Protein AF-A0A9D2EIF0-F1 (afdb_monomer_lite)

Foldseek 3Di:
DCQVPNLVPDFLVVVCVVVVHDSVVSCVVQVGSLSVVLVVLVVLLVVDAQDAADLVCLLVSLVSLLVVLLVSCVRRLNVLVQVVDPDHRPDPSVCRSLVSQLVSVVSLVDDSVLSSVLSCLSVVLSSVLSVVVVVQVVVCPDPDDDQLRVQLVVLVVCVVVVVCVVVVVSVVCNVPSVNRDDDSVVVSVVVSNVSSVPSSDDDDD

pLDDT: mean 87.93, std 11.65, range [42.28, 98.0]

Radius of gyration: 20.84 Å; chains: 1; bounding box: 61×36×49 Å

Organism: NCBI:txid2838746

InterPro domains:
  IPR004111 Tetracycline repressor TetR, C-terminal [PF02909] (61-199)
  IPR009057 Homedomain-like superfamily [SSF46689] (3-46)
  IPR036271 Tetracyclin repressor-like, C-terminal domain superfamily [SSF48498] (61-200)

Secondary structure (DSSP, 8-state):
-HHHH-GGG--HHHHHHHHT--HHHHHHHH-SHHHHHHHHHHHHHHHSPPPPP-TT-HHHHHHHHHHHHHHHHHH-GGGHHHHSSSS----HHHHHHHHHHHHHHHHTT--HHHHHHHHHHHHHHHHHHHHHHHHHHHHHTSTT--HHHHHHHHHHHHHHTTHHHH-HHHHHHHT-GGG-S--HHHHHHHHHHHHHHHHHSPPP-

Structure (mmCIF, N/CA/C/O backbone):
data_AF-A0A9D2EIF0-F1
#
_entry.id   AF-A0A9D2EIF0-F1
#
loop_
_atom_site.group_PDB
_atom_site.id
_atom_site.type_symbol
_atom_site.label_atom_id
_atom_site.label_alt_id
_atom_site.label_comp_id
_atom_site.label_asym_id
_atom_site.label_entity_id
_atom_site.label_seq_id
_atom_site.pdbx_PDB_ins_code
_atom_site.Cartn_x
_atom_site.Cartn_y
_atom_site.Cartn_z
_atom_site.occupancy
_atom_site.B_iso_or_equiv
_atom_site.auth_seq_id
_atom_site.auth_comp_id
_atom_site.auth_asym_id
_atom_site.auth_atom_id
_atom_site.pdbx_PDB_model_num
ATOM 1 N N . MET A 1 1 ? -15.046 4.802 10.029 1.00 90.50 1 MET A N 1
ATOM 2 C CA . MET A 1 1 ? -14.588 3.907 11.116 1.00 90.50 1 MET A CA 1
ATOM 3 C C . MET A 1 1 ? -13.157 3.498 10.854 1.00 90.50 1 MET A C 1
ATOM 5 O O . MET A 1 1 ? -12.301 4.025 11.531 1.00 90.50 1 MET A O 1
ATOM 9 N N . ALA A 1 2 ? -12.869 2.664 9.846 1.00 92.81 2 ALA A N 1
ATOM 10 C CA . ALA A 1 2 ? -11.504 2.181 9.604 1.00 92.81 2 ALA A CA 1
ATOM 11 C C . ALA A 1 2 ? -10.490 3.309 9.334 1.00 92.81 2 ALA A C 1
ATOM 13 O O . ALA A 1 2 ? -9.387 3.254 9.859 1.00 92.81 2 ALA A O 1
ATOM 14 N N . ASP A 1 3 ? -10.887 4.358 8.607 1.00 92.56 3 ASP A N 1
ATOM 15 C CA . ASP A 1 3 ? -10.027 5.530 8.360 1.00 92.56 3 ASP A CA 1
ATOM 16 C C . ASP A 1 3 ? -9.687 6.319 9.635 1.00 92.56 3 ASP A C 1
ATOM 18 O O . ASP A 1 3 ? -8.618 6.903 9.721 1.00 92.56 3 ASP A O 1
ATOM 22 N N . ALA A 1 4 ? -10.581 6.327 10.630 1.00 88.62 4 ALA A N 1
ATOM 23 C CA . ALA A 1 4 ? -10.431 7.128 11.850 1.00 88.62 4 ALA A CA 1
ATOM 24 C C . ALA A 1 4 ? -9.907 6.321 13.050 1.00 88.62 4 ALA A C 1
ATOM 26 O O . ALA A 1 4 ? -9.240 6.855 13.925 1.00 88.62 4 ALA A O 1
ATOM 27 N N . GLU A 1 5 ? -10.245 5.035 13.112 1.00 88.38 5 GLU A N 1
ATOM 28 C CA . GLU A 1 5 ? -10.014 4.154 14.263 1.00 88.38 5 GLU A CA 1
ATOM 29 C C . GLU A 1 5 ? -9.093 2.971 13.908 1.00 88.38 5 GLU A C 1
ATOM 31 O O . GLU A 1 5 ? -8.822 2.117 14.750 1.00 88.38 5 GLU A O 1
ATOM 36 N N . GLY A 1 6 ? -8.636 2.874 12.655 1.00 90.38 6 GLY A N 1
ATOM 37 C CA . GLY A 1 6 ? -7.805 1.781 12.150 1.00 90.38 6 GLY A CA 1
ATOM 38 C C . GLY A 1 6 ? -8.563 0.473 11.888 1.00 90.38 6 GLY A C 1
ATOM 39 O O . GLY A 1 6 ? -9.691 0.258 12.330 1.00 90.38 6 GLY A O 1
ATOM 40 N N . ILE A 1 7 ? -7.934 -0.463 11.168 1.00 93.75 7 ILE A N 1
ATOM 41 C CA . ILE A 1 7 ? -8.572 -1.745 10.803 1.00 93.75 7 ILE A CA 1
ATOM 42 C C . ILE A 1 7 ? -8.764 -2.698 11.993 1.00 93.75 7 ILE A C 1
ATOM 44 O O . ILE A 1 7 ? -9.618 -3.589 11.956 1.00 93.75 7 ILE A O 1
ATOM 48 N N . ALA A 1 8 ? -7.970 -2.539 13.055 1.00 91.12 8 ALA A N 1
ATOM 49 C CA . ALA A 1 8 ? -8.002 -3.411 14.229 1.00 91.12 8 ALA A CA 1
ATOM 50 C C . ALA A 1 8 ? -9.317 -3.289 15.020 1.00 91.12 8 ALA A C 1
ATOM 52 O O . ALA A 1 8 ? -9.779 -4.267 15.605 1.00 91.12 8 ALA A O 1
ATOM 53 N N . THR A 1 9 ? -9.959 -2.119 14.985 1.00 92.19 9 THR A N 1
ATOM 54 C CA . THR A 1 9 ? -11.236 -1.846 15.672 1.00 92.19 9 THR A CA 1
ATOM 55 C C . THR A 1 9 ? -12.452 -2.373 14.901 1.00 92.19 9 THR A C 1
ATOM 57 O O . THR A 1 9 ? -13.567 -2.466 15.432 1.00 92.19 9 THR A O 1
ATOM 60 N N . ILE A 1 10 ? -12.253 -2.781 13.645 1.00 95.06 10 ILE A N 1
ATOM 61 C CA . ILE A 1 10 ? -13.316 -3.281 12.780 1.00 95.06 10 ILE A CA 1
ATOM 62 C C . ILE A 1 10 ? -13.629 -4.734 13.118 1.00 95.06 10 ILE A C 1
ATOM 64 O O . ILE A 1 10 ? -12.848 -5.656 12.875 1.00 95.06 10 ILE A O 1
ATOM 68 N N . THR A 1 11 ? -14.830 -4.937 13.646 1.00 95.31 11 THR A N 1
ATOM 69 C CA . THR A 1 11 ? -15.427 -6.235 13.945 1.00 95.31 11 THR A CA 1
ATOM 70 C C . THR A 1 11 ? -16.868 -6.242 13.446 1.00 95.31 11 THR A C 1
ATOM 72 O O . THR A 1 11 ? -17.480 -5.188 13.273 1.00 95.31 11 THR A O 1
ATOM 75 N N . LEU A 1 12 ? -17.463 -7.427 13.277 1.00 95.50 12 LEU A N 1
ATOM 76 C CA . LEU A 1 12 ? -18.889 -7.519 12.939 1.00 95.50 12 LEU A CA 1
ATOM 77 C C . LEU A 1 12 ? -19.760 -6.797 13.985 1.00 95.50 12 LEU A C 1
ATOM 79 O O . LEU A 1 12 ? -20.744 -6.150 13.647 1.00 95.50 12 LEU A O 1
ATOM 83 N N . ARG A 1 13 ? -19.383 -6.852 15.267 1.00 95.06 13 ARG A N 1
ATOM 84 C CA . ARG A 1 13 ? -20.122 -6.164 16.331 1.00 95.06 13 ARG A CA 1
ATOM 85 C C . ARG A 1 13 ? -20.003 -4.645 16.232 1.00 95.06 13 ARG A C 1
ATOM 87 O O . ARG A 1 13 ? -21.030 -3.979 16.317 1.00 95.06 13 ARG A O 1
ATOM 94 N N . SER A 1 14 ? -18.795 -4.106 16.056 1.00 95.38 14 SER A N 1
ATOM 95 C CA . SER A 1 14 ? -18.596 -2.652 15.973 1.00 95.38 14 SER A CA 1
ATOM 96 C C . SER A 1 14 ? -19.276 -2.062 14.737 1.00 95.38 14 SER A C 1
ATOM 98 O O . SER A 1 14 ? -19.938 -1.032 14.843 1.00 95.38 14 SER A O 1
ATOM 100 N N . VAL A 1 15 ? -19.226 -2.761 13.599 1.00 95.06 15 VAL A N 1
ATOM 101 C CA . VAL A 1 15 ? -19.929 -2.338 12.379 1.00 95.06 15 VAL A CA 1
ATOM 102 C C . VAL A 1 15 ? -21.445 -2.441 12.527 1.00 95.06 15 VAL A C 1
ATOM 104 O O . VAL A 1 15 ? -22.142 -1.496 12.170 1.00 95.06 15 VAL A O 1
ATOM 107 N N . ALA A 1 16 ? -21.972 -3.528 13.101 1.00 95.00 16 ALA A N 1
ATOM 108 C CA . ALA A 1 16 ? -23.412 -3.667 13.329 1.00 95.00 16 ALA A CA 1
ATOM 109 C C . ALA A 1 16 ? -23.951 -2.549 14.233 1.00 95.00 16 ALA A C 1
ATOM 111 O O . ALA A 1 16 ? -24.963 -1.926 13.912 1.00 95.00 16 ALA A O 1
ATOM 112 N N . LEU A 1 17 ? -23.226 -2.246 15.317 1.00 95.56 17 LEU A N 1
ATOM 113 C CA . LEU A 1 17 ? -23.550 -1.149 16.224 1.00 95.56 17 LEU A CA 1
ATOM 114 C C . LEU A 1 17 ? -23.552 0.198 15.492 1.00 95.56 17 LEU A C 1
ATOM 116 O O . LEU A 1 17 ? -24.515 0.951 15.604 1.00 95.56 17 LEU A O 1
ATOM 120 N N . ARG A 1 18 ? -22.503 0.493 14.712 1.00 93.44 18 ARG A N 1
ATOM 121 C CA . ARG A 1 18 ? -22.389 1.771 13.995 1.00 93.44 18 ARG A CA 1
ATOM 122 C C . ARG A 1 18 ? -23.452 1.942 12.911 1.00 93.44 18 ARG A C 1
ATOM 124 O O . ARG A 1 18 ? -23.902 3.066 12.697 1.00 93.44 18 ARG A O 1
ATOM 131 N N . ALA A 1 19 ? -23.821 0.855 12.237 1.00 92.94 19 ALA A N 1
ATOM 132 C CA . ALA A 1 19 ? -24.832 0.837 11.184 1.00 92.94 19 ALA A CA 1
ATOM 133 C C . ALA A 1 19 ? -26.273 0.760 11.722 1.00 92.94 19 ALA A C 1
ATOM 135 O O . ALA A 1 19 ? -27.213 0.853 10.938 1.00 92.94 19 ALA A O 1
ATOM 136 N N . GLY A 1 20 ? -26.469 0.581 13.035 1.00 95.25 20 GLY A N 1
ATOM 137 C CA . GLY A 1 20 ? -27.801 0.460 13.634 1.00 95.25 20 GLY A CA 1
ATOM 138 C C . GLY A 1 20 ? -28.541 -0.824 13.244 1.00 95.25 20 GLY A C 1
ATOM 139 O O . GLY A 1 20 ? -29.769 -0.862 13.285 1.00 95.25 20 GLY A O 1
ATOM 140 N N . VAL A 1 21 ? -27.816 -1.880 12.859 1.00 96.06 21 VAL A N 1
ATOM 141 C CA . VAL A 1 21 ? -28.395 -3.171 12.457 1.00 96.06 21 VAL A CA 1
ATOM 142 C C . VAL A 1 21 ? -28.141 -4.244 13.509 1.00 96.06 21 VAL A C 1
ATOM 144 O O . VAL A 1 21 ? -27.158 -4.215 14.250 1.00 96.06 21 VAL A O 1
ATOM 147 N N . ALA A 1 22 ? -29.011 -5.253 13.561 1.00 96.25 22 ALA A N 1
ATOM 148 C CA . ALA A 1 22 ? -28.787 -6.406 14.424 1.00 96.25 22 ALA A CA 1
ATOM 149 C C . ALA A 1 22 ? -27.502 -7.152 14.017 1.00 96.25 22 ALA A C 1
ATOM 151 O O . ALA A 1 22 ? -27.313 -7.477 12.844 1.00 96.25 22 ALA A O 1
ATOM 152 N N . LEU A 1 23 ? -26.661 -7.530 14.990 1.00 95.50 23 LEU A N 1
ATOM 153 C CA . LEU A 1 23 ? -25.434 -8.305 14.740 1.00 95.50 23 LEU A CA 1
ATOM 154 C C . LEU A 1 23 ? -25.702 -9.580 13.926 1.00 95.50 23 LEU A C 1
ATOM 156 O O . LEU A 1 23 ? -24.926 -9.931 13.043 1.00 95.50 23 LEU A O 1
ATOM 160 N N . ARG A 1 24 ? -26.840 -10.237 14.175 1.00 95.19 24 ARG A N 1
ATOM 161 C CA . ARG A 1 24 ? -27.263 -11.436 13.443 1.00 95.19 24 ARG A CA 1
ATOM 162 C C . ARG A 1 24 ? -27.466 -11.179 11.945 1.00 95.19 24 ARG A C 1
ATOM 164 O O . ARG A 1 24 ? -27.198 -12.065 11.141 1.00 95.19 24 ARG A O 1
ATOM 171 N N . THR A 1 25 ? -27.928 -9.984 11.571 1.00 94.50 25 THR A N 1
ATOM 172 C CA . THR A 1 25 ? -28.063 -9.565 10.167 1.00 94.50 25 THR A CA 1
ATOM 173 C C . THR A 1 25 ? -26.691 -9.432 9.525 1.00 94.50 25 THR A C 1
ATOM 175 O O . THR A 1 25 ? -26.442 -10.072 8.508 1.00 94.50 25 THR A O 1
ATOM 178 N N . LEU A 1 26 ? -25.766 -8.716 10.168 1.00 92.56 26 LEU A N 1
ATOM 179 C CA . LEU A 1 26 ? -24.424 -8.541 9.619 1.00 92.56 26 LEU A CA 1
ATOM 180 C C . LEU A 1 26 ? -23.643 -9.863 9.548 1.00 92.56 26 LEU A C 1
ATOM 182 O O . LEU A 1 26 ? -22.942 -10.116 8.575 1.00 92.56 26 LEU A O 1
ATOM 186 N N . GLN A 1 27 ? -23.790 -10.745 10.541 1.00 93.56 27 GLN A N 1
ATOM 187 C CA . GLN A 1 27 ? -23.215 -12.093 10.500 1.00 93.56 27 GLN A CA 1
ATOM 188 C C . GLN A 1 27 ? -23.758 -12.918 9.329 1.00 93.56 27 GLN A C 1
ATOM 190 O O . GLN A 1 27 ? -22.999 -13.663 8.722 1.00 93.56 27 GLN A O 1
ATOM 195 N N . ARG A 1 28 ? -25.045 -12.784 8.992 1.00 94.50 28 ARG A N 1
ATOM 196 C CA . ARG A 1 28 ? -25.645 -13.473 7.842 1.00 94.50 28 ARG A CA 1
ATOM 197 C C . ARG A 1 28 ? -25.115 -12.935 6.510 1.00 94.50 28 ARG A C 1
ATOM 199 O O . ARG A 1 28 ? -24.874 -13.726 5.608 1.00 94.50 28 ARG A O 1
ATOM 206 N N . GLU A 1 29 ? -24.941 -11.622 6.392 1.00 91.81 29 GLU A N 1
ATOM 207 C CA . GLU A 1 29 ? -24.510 -10.972 5.146 1.00 91.81 29 GLU A CA 1
ATOM 208 C C . GLU A 1 29 ? -23.003 -11.096 4.908 1.00 91.81 29 GLU A C 1
ATOM 210 O O . GLU A 1 29 ? -22.573 -11.546 3.850 1.00 91.81 29 GLU A O 1
ATOM 215 N N . ALA A 1 30 ? -22.186 -10.739 5.900 1.00 90.38 30 ALA A N 1
ATOM 216 C CA . ALA A 1 30 ? -20.734 -10.762 5.769 1.00 90.38 30 ALA A CA 1
ATOM 217 C C . ALA A 1 30 ? -20.133 -12.140 6.087 1.00 90.38 30 ALA A C 1
ATOM 219 O O . ALA A 1 30 ? -19.104 -12.512 5.531 1.00 90.38 30 ALA A O 1
ATOM 220 N N . GLY A 1 31 ? -20.739 -12.925 6.979 1.00 93.31 31 GLY A N 1
ATOM 221 C CA . GLY A 1 31 ? -20.222 -14.228 7.414 1.00 93.31 31 GLY A CA 1
ATOM 222 C C . GLY A 1 31 ? -19.046 -14.135 8.390 1.00 93.31 31 GLY A C 1
ATOM 223 O O . GLY A 1 31 ? -19.114 -14.676 9.490 1.00 93.31 31 GLY A O 1
ATOM 224 N N . SER A 1 32 ? -17.968 -13.443 8.015 1.00 94.12 32 SER A N 1
ATOM 225 C CA . SER A 1 32 ? -16.750 -13.308 8.823 1.00 94.12 32 SER A CA 1
ATOM 226 C C . SER A 1 32 ? -16.170 -11.895 8.766 1.00 94.12 32 SER A C 1
ATOM 228 O O . SER A 1 32 ? -16.524 -11.090 7.902 1.00 94.12 32 SER A O 1
ATOM 230 N N . ARG A 1 33 ? -15.242 -11.593 9.686 1.00 93.50 33 ARG A N 1
ATOM 231 C CA . ARG A 1 33 ? -14.468 -10.345 9.643 1.00 93.50 33 ARG A CA 1
ATOM 232 C C . ARG A 1 33 ? -13.674 -10.234 8.341 1.00 93.50 33 ARG A C 1
ATOM 234 O O . ARG A 1 33 ? -13.683 -9.172 7.739 1.00 93.50 33 ARG A O 1
ATOM 241 N N . ASP A 1 34 ? -13.051 -11.312 7.878 1.00 94.06 34 ASP A N 1
ATOM 242 C CA . ASP A 1 34 ? -12.229 -11.275 6.661 1.00 94.06 34 ASP A CA 1
ATOM 243 C C . ASP A 1 34 ? -13.060 -10.971 5.414 1.00 94.06 34 ASP A C 1
ATOM 245 O O . ASP A 1 34 ? -12.634 -10.201 4.559 1.00 94.06 34 ASP A O 1
ATOM 249 N N . ARG A 1 35 ? -14.285 -11.506 5.329 1.00 95.06 35 ARG A N 1
ATOM 250 C CA . ARG A 1 35 ? -15.224 -11.175 4.248 1.00 95.06 35 ARG A CA 1
ATOM 251 C C . ARG A 1 35 ? -15.726 -9.737 4.328 1.00 95.06 35 ARG A C 1
ATOM 253 O O . ARG A 1 35 ? -15.845 -9.086 3.295 1.00 95.06 35 ARG A O 1
ATOM 260 N N . LEU A 1 36 ? -15.978 -9.229 5.535 1.00 95.69 36 LEU A N 1
ATOM 261 C CA . LEU A 1 36 ? -16.285 -7.814 5.743 1.00 95.69 36 LEU A CA 1
ATOM 262 C C . LEU A 1 36 ? -15.121 -6.927 5.273 1.00 95.69 36 LEU A C 1
ATOM 264 O O . LEU A 1 36 ? -15.343 -5.984 4.521 1.00 95.69 36 LEU A O 1
ATOM 268 N N . VAL A 1 37 ? -13.884 -7.256 5.657 1.00 96.25 37 VAL A N 1
ATOM 269 C CA . VAL A 1 37 ? -12.681 -6.530 5.225 1.00 96.25 37 VAL A CA 1
ATOM 270 C C . VAL A 1 37 ? -12.520 -6.609 3.706 1.00 96.25 37 VAL A C 1
ATOM 272 O O . VAL A 1 37 ? -12.299 -5.584 3.073 1.00 96.25 37 VAL A O 1
ATOM 275 N N . ALA A 1 38 ? -12.714 -7.778 3.094 1.00 96.81 38 ALA A N 1
ATOM 276 C CA . ALA A 1 38 ? -12.686 -7.927 1.640 1.00 96.81 38 ALA A CA 1
ATOM 277 C C . ALA A 1 38 ? -13.734 -7.038 0.943 1.00 96.81 38 ALA A C 1
ATOM 279 O O . ALA A 1 38 ? -13.429 -6.407 -0.067 1.00 96.81 38 ALA A O 1
ATOM 280 N N . ALA A 1 39 ? -14.945 -6.932 1.498 1.00 96.19 39 ALA A N 1
ATOM 281 C CA . ALA A 1 39 ? -15.985 -6.047 0.976 1.00 96.19 39 ALA A CA 1
ATOM 282 C C . ALA A 1 39 ? -15.614 -4.560 1.126 1.00 96.19 39 ALA A C 1
ATOM 284 O O . ALA A 1 39 ? -15.861 -3.771 0.217 1.00 96.19 39 ALA A O 1
ATOM 285 N N . MET A 1 40 ? -14.974 -4.180 2.236 1.00 96.69 40 MET A N 1
ATOM 286 C CA . MET A 1 40 ? -14.450 -2.824 2.432 1.00 96.69 40 MET A CA 1
ATOM 287 C C . MET A 1 40 ? -13.344 -2.492 1.422 1.00 96.69 40 MET A C 1
ATOM 289 O O . MET A 1 40 ? -13.379 -1.421 0.823 1.00 96.69 40 MET A O 1
ATOM 293 N N . VAL A 1 41 ? -12.405 -3.416 1.184 1.00 97.38 41 VAL A N 1
ATOM 294 C CA . VAL A 1 41 ? -11.360 -3.274 0.153 1.00 97.38 41 VAL A CA 1
ATOM 295 C C . VAL A 1 41 ? -11.990 -3.117 -1.231 1.00 97.38 41 VAL A C 1
ATOM 297 O O . VAL A 1 41 ? -11.646 -2.194 -1.965 1.00 97.38 41 VAL A O 1
ATOM 300 N N . GLN A 1 42 ? -12.958 -3.975 -1.570 1.00 97.25 42 GLN A N 1
ATOM 301 C CA . GLN A 1 42 ? -13.701 -3.888 -2.828 1.00 97.25 42 GLN A CA 1
ATOM 302 C C . GLN A 1 42 ? -14.374 -2.521 -2.992 1.00 97.25 42 GLN A C 1
ATOM 304 O O . GLN A 1 42 ? -14.357 -1.972 -4.092 1.00 97.25 42 GLN A O 1
ATOM 309 N N . HIS A 1 43 ? -14.971 -1.986 -1.926 1.00 96.31 43 HIS A N 1
ATOM 310 C CA . HIS A 1 43 ? -15.637 -0.688 -1.939 1.00 96.31 43 HIS A CA 1
ATOM 311 C C . HIS A 1 43 ? -14.649 0.45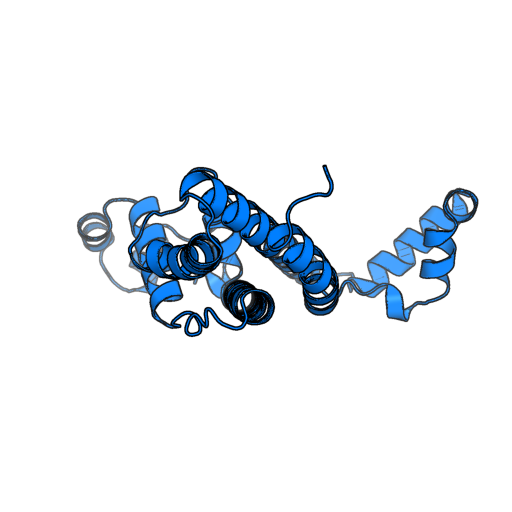8 -2.191 1.00 96.31 43 HIS A C 1
ATOM 313 O O . HIS A 1 43 ? -14.839 1.210 -3.145 1.00 96.31 43 HIS A O 1
ATOM 319 N N . VAL A 1 44 ? -13.572 0.543 -1.402 1.00 96.38 44 VAL A N 1
ATOM 320 C CA . VAL A 1 44 ? -12.557 1.606 -1.520 1.00 96.38 44 VAL A CA 1
ATOM 321 C C . VAL A 1 44 ? -11.917 1.610 -2.906 1.00 96.38 44 VAL A C 1
ATOM 323 O O . VAL A 1 44 ? -11.945 2.622 -3.599 1.00 96.38 44 VAL A O 1
ATOM 326 N N . LEU A 1 45 ? -11.433 0.456 -3.369 1.00 95.62 45 LEU A N 1
ATOM 327 C CA . LEU A 1 45 ? -10.769 0.336 -4.673 1.00 95.62 45 LEU A CA 1
ATOM 328 C C . LEU A 1 45 ? -11.733 0.416 -5.872 1.00 95.62 45 LEU A C 1
ATOM 330 O O . LEU A 1 45 ? -11.305 0.380 -7.025 1.00 95.62 45 LEU A O 1
ATOM 334 N N . SER A 1 46 ? -13.047 0.470 -5.635 1.00 95.38 46 SER A N 1
ATOM 335 C CA . SER A 1 46 ? -14.037 0.738 -6.688 1.00 95.38 46 SER A CA 1
ATOM 336 C C . SER A 1 46 ? -14.472 2.191 -6.755 1.00 95.38 46 SER A C 1
ATOM 338 O O . SER A 1 46 ? -15.009 2.591 -7.784 1.00 95.38 46 SER A O 1
ATOM 340 N N . ALA A 1 47 ? -14.248 2.971 -5.697 1.00 92.06 47 ALA A N 1
ATOM 341 C CA . ALA A 1 47 ? -14.586 4.390 -5.675 1.00 92.06 47 ALA A CA 1
ATOM 342 C C . ALA A 1 47 ? -13.677 5.218 -6.597 1.00 92.06 47 ALA A C 1
ATOM 344 O O . ALA A 1 47 ? -14.091 6.265 -7.087 1.00 92.06 47 ALA A O 1
ATOM 345 N N . SER A 1 48 ? -12.464 4.729 -6.864 1.00 83.12 48 SER A N 1
ATOM 346 C CA . SER A 1 48 ? -11.515 5.350 -7.780 1.00 83.12 48 SER A CA 1
ATOM 347 C C . SER A 1 48 ? -11.016 4.313 -8.778 1.00 83.12 48 SER A C 1
ATOM 349 O O . SER A 1 48 ? -10.633 3.207 -8.402 1.00 83.12 48 SER A O 1
ATOM 351 N N . SER A 1 49 ? -11.086 4.641 -10.067 1.00 83.81 49 SER A N 1
ATOM 352 C CA . SER A 1 49 ? -10.555 3.768 -11.115 1.00 83.81 49 SER A CA 1
ATOM 353 C C . SER A 1 49 ? -9.077 4.071 -11.335 1.00 83.81 49 SER A C 1
ATOM 355 O O . SER A 1 49 ? -8.707 5.249 -11.300 1.00 83.81 49 SER A O 1
ATOM 357 N N . PRO A 1 50 ? -8.241 3.050 -11.596 1.00 85.06 50 PRO A N 1
ATOM 358 C CA . PRO A 1 50 ? -6.859 3.296 -11.965 1.00 85.06 50 PRO A CA 1
ATOM 359 C C . PRO A 1 50 ? -6.798 4.136 -13.253 1.00 85.06 50 PRO A C 1
ATOM 361 O O . PRO A 1 50 ? -7.698 4.033 -14.098 1.00 85.06 50 PRO A O 1
ATOM 364 N N . PRO A 1 51 ? -5.759 4.971 -13.417 1.00 86.50 51 PRO A N 1
ATOM 365 C CA . PRO A 1 51 ? -5.530 5.706 -14.654 1.00 86.50 51 PRO A CA 1
ATOM 366 C C . PRO A 1 51 ? -5.439 4.751 -15.856 1.00 86.50 51 PRO A C 1
ATOM 368 O O . PRO A 1 51 ? -5.009 3.604 -15.707 1.00 86.50 51 PRO A O 1
ATOM 371 N N . PRO A 1 52 ? -5.844 5.201 -17.056 1.00 84.56 52 PRO A N 1
ATOM 372 C CA . PRO A 1 52 ? -5.819 4.363 -18.245 1.00 84.56 52 PRO A CA 1
ATOM 373 C C . PRO A 1 52 ? -4.386 3.977 -18.623 1.00 84.56 52 PRO A C 1
ATOM 375 O O . PRO A 1 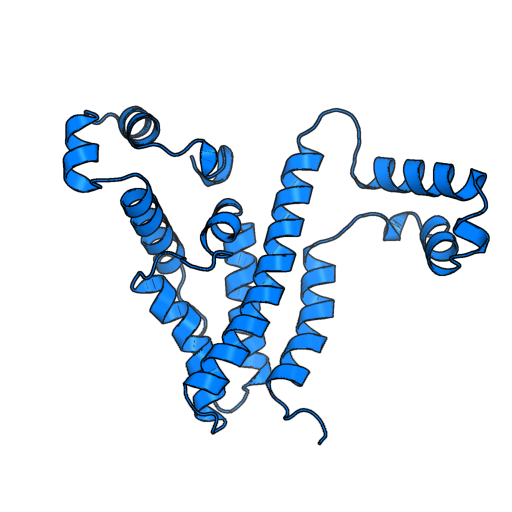52 ? -3.489 4.819 -18.661 1.00 84.56 52 PRO A O 1
ATOM 378 N N . THR A 1 53 ? -4.200 2.708 -18.973 1.00 83.69 53 THR A N 1
ATOM 379 C CA . THR A 1 53 ? -2.922 2.166 -19.438 1.00 83.69 53 THR A CA 1
ATOM 380 C C . THR A 1 53 ? -2.551 2.731 -20.812 1.00 83.69 53 THR A C 1
ATOM 382 O O . THR A 1 53 ? -3.334 2.617 -21.756 1.00 83.69 53 THR A O 1
ATOM 385 N N . ARG A 1 54 ? -1.350 3.313 -20.955 1.00 82.62 54 ARG A N 1
ATOM 386 C CA . ARG A 1 54 ? -0.807 3.775 -22.245 1.00 82.62 54 ARG A CA 1
ATOM 387 C C . ARG A 1 54 ? 0.460 3.000 -22.592 1.00 82.62 54 ARG A C 1
ATOM 389 O O . ARG A 1 54 ? 1.511 3.222 -22.000 1.00 82.62 54 ARG A O 1
ATOM 396 N N . ALA A 1 55 ? 0.368 2.113 -23.581 1.00 74.38 55 ALA A N 1
ATOM 397 C CA . ALA A 1 55 ? 1.485 1.251 -23.983 1.00 74.38 55 ALA A CA 1
ATOM 398 C C . ALA A 1 55 ? 2.710 2.029 -24.506 1.00 74.38 55 ALA A C 1
ATOM 400 O O . ALA A 1 55 ? 3.837 1.562 -24.385 1.00 74.38 55 ALA A O 1
ATOM 401 N N . GLU A 1 56 ? 2.494 3.223 -25.062 1.00 85.50 56 GLU A N 1
ATOM 402 C CA . GLU A 1 56 ? 3.542 4.078 -25.638 1.00 85.50 56 GLU A CA 1
ATOM 403 C C . GLU A 1 56 ? 4.449 4.732 -24.578 1.00 85.50 56 GLU A C 1
ATOM 405 O O . GLU A 1 56 ? 5.548 5.172 -24.903 1.00 85.50 56 GLU A O 1
ATOM 410 N N . ASP A 1 57 ? 4.015 4.766 -23.312 1.00 93.19 57 ASP A N 1
ATOM 411 C CA . ASP A 1 57 ? 4.777 5.323 -22.190 1.00 93.19 57 ASP A CA 1
ATOM 412 C C . ASP A 1 57 ? 4.662 4.422 -20.942 1.00 93.19 57 ASP A C 1
ATOM 414 O O . ASP A 1 57 ? 3.887 4.711 -20.019 1.00 93.19 57 ASP A O 1
ATOM 418 N N . PRO A 1 58 ? 5.415 3.304 -20.888 1.00 93.38 58 PRO A N 1
ATOM 419 C CA . PRO A 1 58 ? 5.375 2.389 -19.750 1.00 93.38 58 PRO A CA 1
ATOM 420 C C . PRO A 1 58 ? 5.814 3.045 -18.436 1.00 93.38 58 PRO A C 1
ATOM 422 O O . PRO A 1 58 ? 5.205 2.803 -17.396 1.00 93.38 58 PRO A O 1
ATOM 425 N N . ILE A 1 59 ? 6.840 3.904 -18.472 1.00 95.25 59 ILE A N 1
ATOM 426 C CA . ILE A 1 59 ? 7.371 4.579 -17.277 1.00 95.25 59 ILE A CA 1
ATOM 427 C C . ILE A 1 59 ? 6.336 5.553 -16.712 1.00 95.25 59 ILE A C 1
ATOM 429 O O . ILE A 1 59 ? 6.027 5.489 -15.519 1.00 95.25 59 ILE A O 1
ATOM 433 N N . GLY A 1 60 ? 5.769 6.430 -17.544 1.00 95.25 60 GLY A N 1
ATOM 434 C CA . GLY A 1 60 ? 4.757 7.382 -17.096 1.00 95.25 60 GLY A CA 1
ATOM 435 C C . GLY A 1 60 ? 3.460 6.698 -16.671 1.00 95.25 60 GLY A C 1
ATOM 436 O O . GLY A 1 60 ? 2.853 7.109 -15.682 1.00 95.25 60 GLY A O 1
ATOM 437 N N . THR A 1 61 ? 3.068 5.608 -17.338 1.00 95.88 61 THR A N 1
ATOM 438 C CA . THR A 1 61 ? 1.895 4.815 -16.939 1.00 95.88 61 THR A CA 1
ATOM 439 C C . THR A 1 61 ? 2.097 4.153 -15.574 1.00 95.88 61 THR A C 1
ATOM 441 O O . THR A 1 61 ? 1.245 4.291 -14.698 1.00 95.88 61 THR A O 1
ATOM 444 N N . LEU A 1 62 ? 3.234 3.485 -15.345 1.00 96.81 62 LEU A N 1
ATOM 445 C CA . LEU A 1 62 ? 3.549 2.877 -14.045 1.00 96.81 62 LEU A CA 1
ATOM 446 C C . LEU A 1 62 ? 3.665 3.928 -12.938 1.00 96.81 62 LEU A C 1
ATOM 448 O O . LEU A 1 62 ? 3.218 3.680 -11.821 1.00 96.81 62 LEU A O 1
ATOM 452 N N . THR A 1 63 ? 4.198 5.112 -13.255 1.00 96.94 63 THR A N 1
ATOM 453 C CA . THR A 1 63 ? 4.258 6.243 -12.316 1.00 96.94 63 THR A CA 1
ATOM 454 C C . THR A 1 63 ? 2.857 6.651 -11.876 1.00 96.94 63 THR A C 1
ATOM 456 O O . THR A 1 63 ? 2.593 6.747 -10.683 1.00 96.94 63 THR A O 1
ATOM 459 N N . GLN A 1 64 ? 1.929 6.824 -12.822 1.00 96.50 64 GLN A N 1
ATOM 460 C CA . GLN A 1 64 ? 0.547 7.200 -12.513 1.00 96.50 64 GLN A CA 1
ATOM 461 C C . GLN A 1 64 ? -0.188 6.122 -11.709 1.00 96.50 64 GLN A C 1
ATOM 463 O O . GLN A 1 64 ? -0.943 6.447 -10.796 1.00 96.50 64 GLN A O 1
ATOM 468 N N . LEU A 1 65 ? 0.031 4.842 -12.025 1.00 96.88 65 LEU A N 1
ATOM 469 C CA . LEU A 1 65 ? -0.560 3.727 -11.282 1.00 96.88 65 LEU A CA 1
ATOM 470 C C . LEU A 1 65 ? -0.027 3.656 -9.842 1.00 96.88 65 LEU A C 1
ATOM 472 O O . LEU A 1 65 ? -0.810 3.466 -8.913 1.00 96.88 65 LEU A O 1
ATOM 476 N N . ALA A 1 66 ? 1.277 3.861 -9.644 1.00 97.62 66 ALA A N 1
ATOM 477 C CA . ALA A 1 66 ? 1.886 3.887 -8.317 1.00 97.62 66 ALA A CA 1
ATOM 478 C C . ALA A 1 66 ? 1.442 5.106 -7.491 1.00 97.62 66 ALA A C 1
ATOM 480 O O . ALA A 1 66 ? 1.126 4.955 -6.316 1.00 97.62 66 ALA A O 1
ATOM 481 N N . GLU A 1 67 ? 1.354 6.294 -8.097 1.00 96.62 67 GLU A N 1
ATOM 482 C CA . GLU A 1 67 ? 0.803 7.502 -7.458 1.00 96.62 67 GLU A CA 1
ATOM 483 C C . GLU A 1 67 ? -0.679 7.317 -7.085 1.00 96.62 67 GLU A C 1
ATOM 485 O O . GLU A 1 67 ? -1.138 7.758 -6.031 1.00 96.62 67 GLU A O 1
ATOM 490 N N . HIS A 1 68 ? -1.448 6.607 -7.911 1.00 96.69 68 HIS A N 1
ATOM 491 C CA . HIS A 1 68 ? -2.830 6.256 -7.590 1.00 96.69 68 HIS A CA 1
ATOM 492 C C . HIS A 1 68 ? -2.928 5.296 -6.389 1.00 96.69 68 HIS A C 1
ATOM 494 O O . HIS A 1 68 ? -3.761 5.492 -5.502 1.00 96.69 68 HIS A O 1
ATOM 500 N N . GLU A 1 69 ? -2.067 4.277 -6.317 1.00 96.50 69 GLU A N 1
ATOM 501 C CA . GLU A 1 69 ? -1.987 3.392 -5.146 1.00 96.50 69 GLU A CA 1
ATOM 502 C C . GLU A 1 69 ? -1.552 4.173 -3.891 1.00 96.50 69 GLU A C 1
ATOM 504 O O . GLU A 1 69 ? -2.184 4.056 -2.840 1.00 96.50 69 GLU A O 1
ATOM 509 N N . TRP A 1 70 ? -0.547 5.044 -4.018 1.00 97.19 70 TRP A N 1
ATOM 510 C CA . TRP A 1 70 ? -0.057 5.916 -2.950 1.00 97.19 70 TRP A CA 1
ATOM 511 C C . TRP A 1 70 ? -1.149 6.828 -2.387 1.00 97.19 70 TRP A C 1
ATOM 513 O O . TRP A 1 70 ? -1.432 6.791 -1.191 1.00 97.19 70 TRP A O 1
ATOM 523 N N . THR A 1 71 ? -1.830 7.587 -3.246 1.00 96.12 71 THR A N 1
ATOM 524 C CA . THR A 1 71 ? -2.931 8.477 -2.839 1.00 96.12 71 THR A CA 1
ATOM 525 C C . THR A 1 71 ? -4.091 7.713 -2.199 1.00 96.12 71 THR A C 1
ATOM 527 O O . THR A 1 71 ? -4.721 8.214 -1.266 1.00 96.12 71 THR A O 1
ATOM 530 N N . THR A 1 72 ? -4.336 6.471 -2.625 1.00 96.06 72 THR A N 1
ATOM 531 C CA . THR A 1 72 ? -5.317 5.592 -1.977 1.00 96.06 72 THR A CA 1
ATOM 532 C C . THR A 1 72 ? -4.887 5.228 -0.554 1.00 96.06 72 THR A C 1
ATOM 534 O O . THR A 1 72 ? -5.716 5.286 0.354 1.00 96.06 72 THR A O 1
ATOM 537 N N . TYR A 1 73 ? -3.611 4.904 -0.320 1.00 95.81 73 TYR A N 1
ATOM 538 C CA . TYR A 1 73 ? -3.102 4.664 1.036 1.00 95.81 73 TYR A CA 1
ATOM 539 C C . TYR A 1 73 ? -3.107 5.925 1.901 1.00 95.81 73 TYR A C 1
ATOM 541 O O . TYR A 1 73 ? -3.388 5.828 3.090 1.00 95.81 73 TYR A O 1
ATOM 549 N N . GLN A 1 74 ? -2.884 7.107 1.326 1.00 94.31 74 GLN A N 1
ATOM 550 C CA . GLN A 1 74 ? -3.015 8.365 2.065 1.00 94.31 74 GLN A CA 1
ATOM 551 C C . GLN A 1 74 ? -4.454 8.627 2.518 1.00 94.31 74 GLN A C 1
ATOM 553 O O . GLN A 1 74 ? -4.679 9.041 3.653 1.00 94.31 74 GLN A O 1
ATOM 558 N N . ALA A 1 75 ? -5.432 8.364 1.648 1.00 94.50 75 ALA A N 1
ATOM 559 C CA . ALA A 1 75 ? -6.848 8.520 1.974 1.00 94.50 75 ALA A CA 1
ATOM 560 C C . ALA A 1 75 ? -7.357 7.437 2.942 1.00 94.50 75 ALA A C 1
ATOM 562 O O . ALA A 1 75 ? -8.216 7.708 3.782 1.00 94.50 75 ALA A O 1
ATOM 563 N N . HIS A 1 76 ? -6.819 6.219 2.833 1.00 95.44 76 HIS A N 1
ATOM 564 C CA . HIS A 1 76 ? -7.237 5.048 3.602 1.00 95.44 76 HIS A CA 1
ATOM 565 C C . HIS A 1 76 ? -6.024 4.302 4.196 1.00 95.44 76 HIS A C 1
ATOM 567 O O . HIS A 1 76 ? -5.723 3.187 3.757 1.00 95.44 76 HIS A O 1
ATOM 573 N N . PRO A 1 77 ? -5.341 4.846 5.227 1.00 92.94 77 PRO A N 1
ATOM 574 C CA . PRO A 1 77 ? -4.094 4.267 5.754 1.00 92.94 77 PRO A CA 1
ATOM 575 C C . PRO A 1 77 ? -4.235 2.822 6.231 1.00 92.94 77 PRO A C 1
ATOM 577 O O . PRO A 1 77 ? -3.326 2.011 6.118 1.00 92.94 77 PRO A O 1
ATOM 580 N N . TRP A 1 78 ? -5.419 2.437 6.702 1.00 94.62 78 TRP A N 1
ATOM 581 C CA . TRP A 1 78 ? -5.691 1.067 7.126 1.00 94.62 78 TRP A CA 1
ATOM 582 C C . TRP A 1 78 ? -5.565 0.027 5.998 1.00 94.62 78 TRP A C 1
ATOM 584 O O . TRP A 1 78 ? -5.389 -1.162 6.280 1.00 94.62 78 TRP A O 1
ATOM 594 N N . LEU A 1 79 ? -5.678 0.449 4.733 1.00 96.56 79 LEU A N 1
ATOM 595 C CA . LEU A 1 79 ? -5.673 -0.432 3.571 1.00 96.56 79 LEU A CA 1
ATOM 596 C C . LEU A 1 79 ? -4.304 -1.083 3.361 1.00 96.56 79 LEU A C 1
ATOM 598 O O . LEU A 1 79 ? -4.254 -2.274 3.048 1.00 96.56 79 LEU A O 1
ATOM 602 N N . VAL A 1 80 ? -3.199 -0.361 3.593 1.00 96.06 80 VAL A N 1
ATOM 603 C CA . VAL A 1 80 ? -1.852 -0.927 3.404 1.00 96.06 80 VAL A CA 1
ATOM 604 C C . VAL A 1 80 ? -1.601 -2.093 4.359 1.00 96.06 80 VAL A C 1
ATOM 606 O O . VAL A 1 80 ? -1.040 -3.103 3.953 1.00 96.06 80 VAL A O 1
ATOM 609 N N . SER A 1 81 ? -2.117 -2.037 5.592 1.00 93.50 81 SER A N 1
ATOM 610 C CA . SER A 1 81 ? -1.994 -3.136 6.562 1.00 93.50 81 SER A CA 1
ATOM 611 C C . SER A 1 81 ? -2.748 -4.404 6.141 1.00 93.50 81 SER A C 1
ATOM 613 O O . SER A 1 81 ? -2.465 -5.488 6.645 1.00 93.50 81 SER A O 1
ATOM 615 N N . VAL A 1 82 ? -3.733 -4.276 5.246 1.00 95.88 82 VAL A N 1
ATOM 616 C CA . VAL A 1 82 ? -4.483 -5.402 4.672 1.00 95.88 82 VAL A CA 1
ATOM 617 C C . VAL A 1 82 ? -3.819 -5.911 3.390 1.00 95.88 82 VAL A C 1
ATOM 619 O O . VAL A 1 82 ? -3.762 -7.123 3.173 1.00 95.88 82 VAL A O 1
ATOM 622 N N . MET A 1 83 ? -3.325 -4.998 2.548 1.00 96.38 83 MET A N 1
ATOM 623 C CA . MET A 1 83 ? -2.743 -5.315 1.240 1.00 96.38 83 MET A CA 1
ATOM 624 C C . MET A 1 83 ? -1.297 -5.814 1.324 1.00 96.38 83 MET A C 1
ATOM 626 O O . MET A 1 83 ? -0.932 -6.701 0.552 1.00 96.38 83 MET A O 1
ATOM 630 N N . ALA A 1 84 ? -0.509 -5.332 2.291 1.00 94.31 84 ALA A N 1
ATOM 631 C CA . ALA A 1 84 ? 0.850 -5.793 2.588 1.00 94.31 84 ALA A CA 1
ATOM 632 C C . ALA A 1 84 ? 0.835 -7.146 3.321 1.00 94.31 84 ALA A C 1
ATOM 634 O O . ALA A 1 84 ? 1.263 -7.291 4.465 1.00 94.31 84 ALA A O 1
ATOM 635 N N . SER A 1 85 ? 0.278 -8.155 2.655 1.00 91.50 85 SER A N 1
ATOM 636 C CA . SER A 1 85 ? 0.078 -9.508 3.158 1.00 91.50 85 SER A CA 1
ATOM 637 C C . SER A 1 85 ? 0.421 -10.515 2.068 1.00 91.50 85 SER A C 1
ATOM 639 O O . SER A 1 85 ? 0.240 -10.260 0.882 1.00 91.50 85 SER A O 1
ATOM 641 N N . THR A 1 86 ? 0.851 -11.714 2.463 1.00 88.06 86 THR A N 1
ATOM 642 C CA . THR A 1 86 ? 1.009 -12.839 1.524 1.00 88.06 86 THR A CA 1
ATOM 643 C C . THR A 1 86 ? -0.334 -13.400 1.049 1.00 88.06 86 THR A C 1
ATOM 645 O O . THR A 1 86 ? -0.376 -14.216 0.129 1.00 88.06 86 THR A O 1
ATOM 648 N N . ARG A 1 87 ? -1.4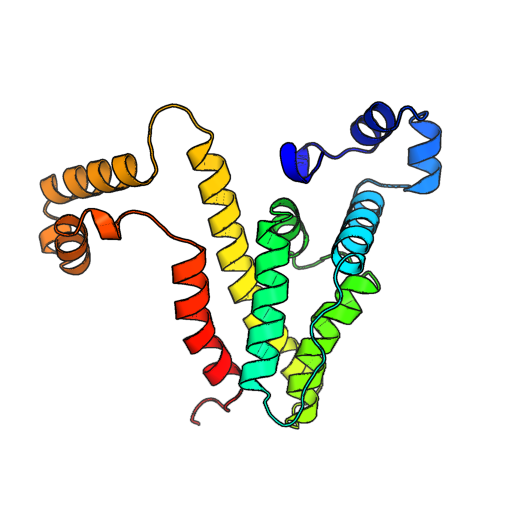39 -12.995 1.687 1.00 89.69 87 ARG A N 1
ATOM 649 C CA . ARG A 1 87 ? -2.808 -13.429 1.382 1.00 89.69 87 ARG A CA 1
ATOM 650 C C . ARG A 1 87 ? -3.767 -12.233 1.427 1.00 89.69 87 ARG A C 1
ATOM 652 O O . ARG A 1 87 ? -4.631 -12.188 2.307 1.00 89.69 87 ARG A O 1
ATOM 659 N N . PRO A 1 88 ? -3.605 -11.240 0.537 1.00 92.75 88 PRO A N 1
ATOM 660 C CA . PRO A 1 88 ? -4.522 -10.113 0.487 1.00 92.75 88 PRO A CA 1
ATOM 661 C C . PRO A 1 88 ? -5.893 -10.575 -0.042 1.00 92.75 88 PRO A C 1
ATOM 663 O O . PRO A 1 88 ? -5.985 -11.611 -0.712 1.00 92.75 88 PRO A O 1
ATOM 666 N N . PRO A 1 89 ? -6.977 -9.826 0.220 1.00 94.50 89 PRO A N 1
ATOM 667 C CA . PRO A 1 89 ? -8.275 -10.115 -0.374 1.00 94.50 89 PRO A CA 1
ATOM 668 C C . PRO A 1 89 ? -8.213 -10.107 -1.908 1.00 94.50 89 PRO A C 1
ATOM 670 O O . PRO A 1 89 ? -7.923 -9.085 -2.525 1.00 94.50 89 PRO A O 1
ATOM 673 N N . LEU A 1 90 ? -8.539 -11.237 -2.538 1.00 93.75 90 LEU A N 1
ATOM 674 C CA . LEU A 1 90 ? -8.653 -11.339 -3.995 1.00 93.75 90 LEU A CA 1
ATOM 675 C C . LEU A 1 90 ? -10.070 -10.974 -4.437 1.00 93.75 90 LEU A C 1
ATOM 677 O O . LEU A 1 90 ? -10.916 -11.837 -4.669 1.00 93.75 90 LEU A O 1
ATOM 681 N N . VAL A 1 91 ? -10.331 -9.672 -4.509 1.00 96.56 91 VAL A N 1
ATOM 682 C CA . VAL A 1 91 ? -11.608 -9.108 -4.963 1.00 96.56 91 VAL A CA 1
ATOM 683 C C . VAL A 1 91 ? -11.459 -8.460 -6.347 1.00 96.56 91 VAL A C 1
ATOM 685 O O . VAL A 1 91 ? -10.349 -8.060 -6.707 1.00 96.56 91 VAL A O 1
ATOM 688 N N . PRO A 1 92 ? -12.541 -8.324 -7.140 1.00 96.69 92 PRO A N 1
ATOM 689 C CA . PRO A 1 92 ? -12.471 -7.772 -8.496 1.00 96.69 92 PRO A CA 1
ATOM 690 C C . PRO A 1 92 ? -11.747 -6.426 -8.610 1.00 96.69 92 PRO A C 1
ATOM 692 O O . PRO A 1 92 ? -11.012 -6.205 -9.568 1.00 96.69 92 PRO A O 1
ATOM 695 N N . ALA A 1 93 ? -11.916 -5.532 -7.632 1.00 95.88 93 ALA A N 1
ATOM 696 C CA . ALA A 1 93 ? -11.233 -4.242 -7.643 1.00 95.88 93 ALA A CA 1
ATOM 697 C C . ALA A 1 93 ? -9.710 -4.377 -7.489 1.00 95.88 93 ALA A C 1
ATOM 699 O O . ALA A 1 93 ? -8.975 -3.688 -8.187 1.00 95.88 93 ALA A O 1
ATOM 700 N N . VAL A 1 94 ? -9.235 -5.310 -6.653 1.00 95.69 94 VAL A N 1
ATOM 701 C CA . VAL A 1 94 ? -7.797 -5.604 -6.515 1.00 95.69 94 VAL A CA 1
ATOM 702 C C . VAL A 1 94 ? -7.240 -6.139 -7.828 1.00 95.69 94 VAL A C 1
ATOM 704 O O . VAL A 1 94 ? -6.196 -5.671 -8.264 1.00 95.69 94 VAL A O 1
ATOM 707 N N . LEU A 1 95 ? -7.951 -7.066 -8.482 1.00 94.56 95 LEU A N 1
ATOM 708 C CA . LEU A 1 95 ? -7.538 -7.619 -9.777 1.00 94.56 95 LEU A CA 1
ATOM 709 C C . LEU A 1 95 ? -7.480 -6.555 -10.876 1.00 94.56 95 LEU A C 1
ATOM 711 O O . LEU A 1 95 ? -6.583 -6.595 -11.706 1.00 94.56 95 LEU A O 1
ATOM 715 N N . ARG A 1 96 ? -8.407 -5.592 -10.876 1.00 94.44 96 ARG A N 1
ATOM 716 C CA . ARG A 1 96 ? -8.392 -4.472 -11.824 1.00 94.44 96 ARG A CA 1
ATOM 717 C C . ARG A 1 96 ? -7.189 -3.555 -11.593 1.00 94.44 96 ARG A C 1
ATOM 719 O O . ARG A 1 96 ? -6.512 -3.197 -12.551 1.00 94.44 96 ARG A O 1
ATOM 726 N N . THR A 1 97 ? -6.921 -3.179 -10.343 1.00 93.00 97 THR A N 1
ATOM 727 C CA . THR A 1 97 ? -5.823 -2.257 -10.015 1.00 93.00 97 THR A CA 1
ATOM 728 C C . THR A 1 97 ? -4.453 -2.902 -10.227 1.00 93.00 97 THR A C 1
ATOM 730 O O . THR A 1 97 ? -3.594 -2.295 -10.860 1.00 93.00 97 THR A O 1
ATOM 733 N N . SER A 1 98 ? -4.245 -4.142 -9.769 1.00 94.81 98 SER A N 1
ATOM 734 C CA . SER A 1 98 ? -2.988 -4.865 -10.013 1.00 94.81 98 SER A CA 1
ATOM 735 C C . SER A 1 98 ? -2.828 -5.254 -11.481 1.00 94.81 98 SER A C 1
ATOM 737 O O . SER A 1 98 ? -1.741 -5.121 -12.045 1.00 94.81 98 SER A O 1
ATOM 739 N N . GLY A 1 99 ? -3.926 -5.668 -12.117 1.00 94.81 99 GLY A N 1
ATOM 740 C CA . GLY A 1 99 ? -3.990 -6.030 -13.528 1.00 94.81 99 GLY A CA 1
ATOM 741 C C . GLY A 1 99 ? -3.506 -4.911 -14.439 1.00 94.81 99 GLY A C 1
ATOM 742 O O . GLY A 1 99 ? -2.692 -5.182 -15.309 1.00 94.81 99 GLY A O 1
ATOM 743 N N . ALA A 1 100 ? -3.889 -3.657 -14.182 1.00 95.19 100 ALA A N 1
ATOM 744 C CA . ALA A 1 100 ? -3.448 -2.520 -14.994 1.00 95.19 100 ALA A CA 1
ATOM 745 C C . ALA A 1 100 ? -1.912 -2.389 -15.062 1.00 95.19 100 ALA A C 1
ATOM 747 O O . ALA A 1 100 ? -1.355 -2.203 -16.142 1.00 95.19 100 ALA A O 1
ATOM 748 N N . ALA A 1 101 ? -1.209 -2.543 -13.934 1.00 95.50 101 ALA A N 1
ATOM 749 C CA . ALA A 1 101 ? 0.256 -2.493 -13.903 1.00 95.50 101 ALA A CA 1
ATOM 750 C C . ALA A 1 101 ? 0.900 -3.755 -14.504 1.00 95.50 101 ALA A C 1
ATOM 752 O O . ALA A 1 101 ? 1.903 -3.667 -15.212 1.00 95.50 101 ALA A O 1
ATOM 753 N N . ILE A 1 102 ? 0.318 -4.930 -14.250 1.00 96.25 102 ILE A N 1
ATOM 754 C CA . ILE A 1 102 ? 0.773 -6.201 -14.834 1.00 96.25 102 ILE A CA 1
ATOM 755 C C . ILE A 1 102 ? 0.642 -6.167 -16.364 1.00 96.25 102 ILE A C 1
ATOM 757 O O . ILE A 1 102 ? 1.552 -6.601 -17.067 1.00 96.25 102 ILE A O 1
ATOM 761 N N . GLU A 1 103 ? -0.451 -5.616 -16.886 1.00 95.38 103 GLU A N 1
ATOM 762 C CA . GLU A 1 103 ? -0.692 -5.456 -18.318 1.00 95.38 103 GLU A CA 1
ATOM 763 C C . GLU A 1 103 ? 0.352 -4.551 -18.971 1.00 95.38 103 GLU A C 1
ATOM 765 O O . GLU A 1 103 ? 0.841 -4.906 -20.041 1.00 95.38 103 GLU A O 1
ATOM 770 N N . VAL A 1 104 ? 0.785 -3.460 -18.321 1.00 95.62 104 VAL A N 1
ATOM 771 C CA . VAL A 1 104 ? 1.907 -2.642 -18.825 1.00 95.62 104 VAL A CA 1
ATOM 772 C C . VAL A 1 104 ? 3.134 -3.519 -19.066 1.00 95.62 104 VAL A C 1
ATOM 774 O O . VAL A 1 104 ? 3.666 -3.543 -20.174 1.00 95.62 104 VAL A O 1
ATOM 777 N N . PHE A 1 105 ? 3.546 -4.305 -18.071 1.00 95.50 105 PHE A N 1
ATOM 778 C CA . PHE A 1 105 ? 4.696 -5.200 -18.210 1.00 95.50 105 PHE A CA 1
ATOM 779 C C . PHE A 1 105 ? 4.495 -6.252 -19.312 1.00 95.50 105 PHE A C 1
ATOM 781 O O . PHE A 1 105 ? 5.419 -6.524 -20.078 1.00 95.50 105 PHE A O 1
ATOM 788 N N . ILE A 1 106 ? 3.291 -6.813 -19.448 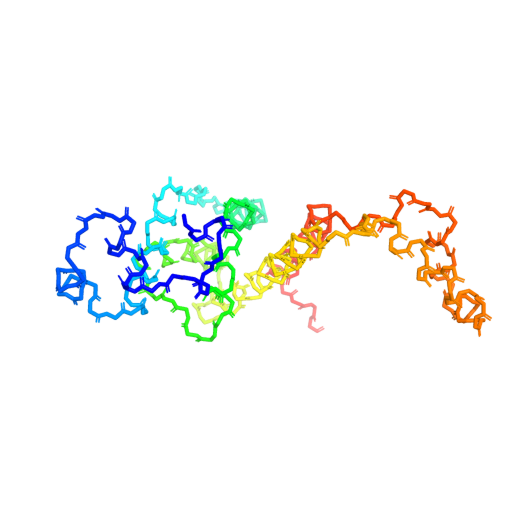1.00 95.00 106 ILE A N 1
ATOM 789 C CA . ILE A 1 106 ? 2.976 -7.770 -20.519 1.00 95.00 106 ILE A CA 1
ATOM 790 C C . ILE A 1 106 ? 3.085 -7.112 -21.901 1.00 95.00 106 ILE A C 1
ATOM 792 O O . ILE A 1 106 ? 3.664 -7.704 -22.809 1.00 95.00 106 ILE A O 1
ATOM 796 N N . THR A 1 107 ? 2.598 -5.878 -22.073 1.00 93.38 107 THR A N 1
ATOM 797 C CA . THR A 1 107 ? 2.712 -5.153 -23.355 1.00 93.38 107 THR A CA 1
ATOM 798 C C . THR A 1 107 ? 4.159 -4.851 -23.745 1.00 93.38 107 THR A C 1
ATOM 800 O O . THR A 1 107 ? 4.455 -4.705 -24.928 1.00 93.38 107 THR A O 1
ATOM 803 N N . MET A 1 108 ? 5.079 -4.847 -22.777 1.00 92.38 108 MET A N 1
ATOM 804 C CA . MET A 1 108 ? 6.522 -4.747 -23.013 1.00 92.38 108 MET A CA 1
ATOM 805 C C . MET A 1 108 ? 7.177 -6.083 -23.414 1.00 92.38 108 MET A C 1
ATOM 807 O O . MET A 1 108 ? 8.389 -6.133 -23.617 1.00 92.38 108 MET A O 1
ATOM 811 N N . GLY A 1 109 ? 6.407 -7.170 -23.515 1.00 92.81 109 GLY A N 1
ATOM 812 C CA . GLY A 1 109 ? 6.884 -8.494 -23.921 1.00 92.81 109 GLY A CA 1
ATOM 813 C C . GLY A 1 109 ? 7.266 -9.431 -22.771 1.00 92.81 109 GLY A C 1
ATOM 814 O O . GLY A 1 109 ? 7.856 -10.481 -23.023 1.00 92.81 109 GLY A O 1
ATOM 815 N N . LEU A 1 110 ? 6.948 -9.088 -21.517 1.00 94.38 110 LEU A N 1
ATOM 816 C CA . LEU A 1 110 ? 7.176 -9.970 -20.366 1.00 94.38 110 LEU A CA 1
ATOM 817 C C . LEU A 1 110 ? 6.088 -11.051 -20.284 1.00 94.38 110 LEU A C 1
ATOM 819 O O . LEU A 1 110 ? 4.909 -10.788 -20.519 1.00 94.38 110 LEU A O 1
ATOM 823 N N . ASP A 1 111 ? 6.463 -12.267 -19.885 1.00 96.25 111 ASP A N 1
ATOM 824 C CA . ASP A 1 111 ? 5.483 -13.298 -19.539 1.00 96.25 111 ASP A CA 1
ATOM 825 C C . ASP A 1 111 ? 4.727 -12.935 -18.246 1.00 96.25 111 ASP A C 1
ATOM 827 O O . ASP A 1 111 ? 5.204 -12.155 -17.418 1.00 96.25 111 ASP A O 1
ATOM 831 N N . SER A 1 112 ? 3.554 -13.537 -18.031 1.00 96.31 112 SER A N 1
ATOM 832 C CA . SER A 1 112 ? 2.684 -13.204 -16.895 1.00 96.31 112 SER A CA 1
ATOM 833 C C . SER A 1 112 ? 3.343 -13.397 -15.526 1.00 96.31 112 SER A C 1
ATOM 835 O O . SER A 1 112 ? 3.051 -12.641 -14.600 1.00 96.31 112 SER A O 1
ATOM 837 N N . LYS A 1 113 ? 4.230 -14.388 -15.366 1.00 96.56 113 LYS A N 1
ATOM 838 C CA . LYS A 1 113 ? 4.906 -14.639 -14.086 1.00 96.56 113 LYS A CA 1
ATOM 839 C C . LYS A 1 113 ? 5.945 -13.555 -13.822 1.00 96.56 113 LYS A C 1
ATOM 841 O O . LYS A 1 113 ? 6.015 -13.031 -12.712 1.00 96.56 113 LYS A O 1
ATOM 846 N N . THR A 1 114 ? 6.725 -13.196 -14.836 1.00 96.31 114 THR A N 1
ATOM 847 C CA . THR A 1 114 ? 7.712 -12.119 -14.724 1.00 96.31 114 THR A CA 1
ATOM 848 C C . THR A 1 114 ? 7.031 -10.762 -14.525 1.00 96.31 114 THR A C 1
ATOM 850 O O . THR A 1 114 ? 7.447 -10.002 -13.653 1.00 96.31 114 THR A O 1
ATOM 853 N N . ALA A 1 115 ? 5.940 -10.484 -15.242 1.00 96.44 115 ALA A N 1
ATOM 854 C CA . ALA A 1 115 ? 5.128 -9.281 -15.064 1.00 96.44 115 ALA A CA 1
ATOM 855 C C . ALA A 1 115 ? 4.544 -9.176 -13.644 1.00 96.44 115 ALA A C 1
ATOM 857 O O . ALA A 1 115 ? 4.647 -8.125 -13.011 1.00 96.44 115 ALA A O 1
ATOM 858 N N . LEU A 1 116 ? 4.013 -10.278 -13.098 1.00 96.38 116 LEU A N 1
ATOM 859 C CA . LEU A 1 116 ? 3.547 -10.332 -11.710 1.00 96.38 116 LEU A CA 1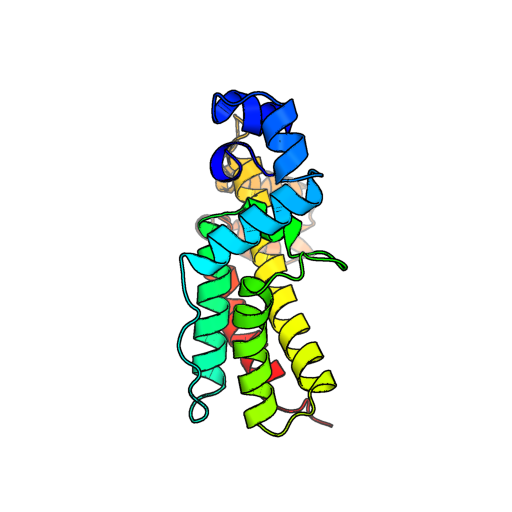
ATOM 860 C C . LEU A 1 116 ? 4.683 -10.040 -10.722 1.00 96.38 116 LEU A C 1
ATOM 862 O O . LEU A 1 116 ? 4.498 -9.246 -9.807 1.00 96.38 116 LEU A O 1
ATOM 866 N N . ASN A 1 117 ? 5.868 -10.627 -10.911 1.00 96.31 117 ASN A N 1
ATOM 867 C CA . ASN A 1 117 ? 7.019 -10.357 -10.046 1.00 96.31 117 ASN A CA 1
ATOM 868 C C . ASN A 1 117 ? 7.437 -8.876 -10.080 1.00 96.31 117 ASN A C 1
ATOM 870 O O . ASN A 1 117 ? 7.763 -8.307 -9.039 1.00 96.31 117 ASN A O 1
ATOM 874 N N . ARG A 1 118 ? 7.403 -8.234 -11.256 1.00 96.75 118 ARG A N 1
ATOM 875 C CA . ARG A 1 118 ? 7.693 -6.797 -11.402 1.00 96.75 118 ARG A CA 1
ATOM 876 C C . ARG A 1 118 ? 6.639 -5.931 -10.721 1.00 96.75 118 ARG A C 1
ATOM 878 O O . ARG A 1 118 ? 6.999 -5.000 -10.004 1.00 96.75 118 ARG A O 1
ATOM 885 N N . TYR A 1 119 ? 5.364 -6.279 -10.875 1.00 96.81 119 TYR A N 1
ATOM 886 C CA . TYR A 1 119 ? 4.279 -5.625 -10.151 1.00 96.81 119 TYR A CA 1
ATOM 887 C C . TYR A 1 119 ? 4.446 -5.757 -8.633 1.00 96.81 119 TYR A C 1
ATOM 889 O O . TYR A 1 119 ? 4.339 -4.761 -7.927 1.00 96.81 119 TYR A O 1
ATOM 897 N N . LEU A 1 120 ? 4.760 -6.951 -8.124 1.00 96.31 120 LEU A N 1
ATOM 898 C CA . LEU A 1 120 ? 4.963 -7.163 -6.690 1.00 96.31 120 LEU A CA 1
ATOM 899 C C . LEU A 1 120 ? 6.137 -6.341 -6.149 1.00 96.31 120 LEU A C 1
ATOM 901 O O . LEU A 1 120 ? 6.039 -5.830 -5.041 1.00 96.31 120 LEU A O 1
ATOM 905 N N . ALA A 1 121 ? 7.212 -6.161 -6.922 1.00 97.31 121 ALA A N 1
ATOM 906 C CA . ALA A 1 121 ? 8.319 -5.288 -6.533 1.00 97.31 121 ALA A CA 1
ATOM 907 C C . ALA A 1 121 ? 7.899 -3.808 -6.466 1.00 97.31 121 ALA A C 1
ATOM 909 O O . ALA A 1 121 ? 8.238 -3.120 -5.504 1.00 97.31 121 ALA A O 1
ATOM 910 N N . LEU A 1 122 ? 7.127 -3.332 -7.452 1.00 97.62 122 LEU A N 1
ATOM 911 C CA . LEU A 1 122 ? 6.566 -1.979 -7.438 1.00 97.62 122 LEU A CA 1
ATOM 912 C C . LEU A 1 122 ? 5.621 -1.784 -6.249 1.00 97.62 122 LEU A C 1
ATOM 914 O O . LEU A 1 122 ? 5.807 -0.863 -5.462 1.00 97.62 122 LEU A O 1
ATOM 918 N N . SER A 1 123 ? 4.640 -2.671 -6.084 1.00 96.56 123 SER A N 1
ATOM 919 C CA . SER A 1 123 ? 3.656 -2.570 -5.006 1.00 96.56 123 SER A CA 1
ATOM 920 C C . SER A 1 123 ? 4.315 -2.722 -3.634 1.00 96.56 123 SER A C 1
ATOM 922 O O . SER A 1 123 ? 3.962 -1.985 -2.726 1.00 96.56 123 SER A O 1
ATOM 924 N N . ALA A 1 124 ? 5.345 -3.563 -3.472 1.00 97.25 124 ALA A N 1
ATOM 925 C CA . ALA A 1 124 ? 6.110 -3.640 -2.224 1.00 97.25 124 ALA A CA 1
ATOM 926 C C . ALA A 1 124 ? 6.796 -2.311 -1.871 1.00 97.25 124 ALA A C 1
ATOM 928 O O . ALA A 1 124 ? 6.825 -1.937 -0.699 1.00 97.25 124 ALA A O 1
ATOM 929 N N . TYR A 1 125 ? 7.307 -1.575 -2.865 1.00 98.00 125 TYR A N 1
ATOM 930 C CA . TYR A 1 125 ? 7.827 -0.226 -2.648 1.00 98.00 125 TYR A CA 1
ATOM 931 C C . TYR A 1 125 ? 6.723 0.733 -2.171 1.00 98.00 125 TYR A C 1
ATOM 933 O O . TYR A 1 125 ? 6.876 1.368 -1.126 1.00 98.00 125 TYR A O 1
ATOM 941 N N . VAL A 1 126 ? 5.586 0.791 -2.879 1.00 97.88 126 VAL A N 1
ATOM 942 C CA . VAL A 1 126 ? 4.460 1.672 -2.508 1.00 97.88 126 VAL A CA 1
ATOM 943 C C . VAL A 1 126 ? 3.904 1.312 -1.123 1.00 97.88 126 VAL A C 1
ATOM 945 O O . VAL A 1 126 ? 3.673 2.190 -0.295 1.00 97.88 126 VAL A O 1
ATOM 948 N N . GLN A 1 127 ? 3.734 0.022 -0.835 1.00 97.38 127 GLN A N 1
ATOM 949 C CA . GLN A 1 127 ? 3.261 -0.487 0.451 1.00 97.38 127 GLN A CA 1
ATOM 950 C C . GLN A 1 127 ? 4.258 -0.206 1.578 1.00 97.38 127 GLN A C 1
ATOM 952 O O . GLN A 1 127 ? 3.843 0.181 2.666 1.00 97.38 127 GLN A O 1
ATOM 957 N N . GLY A 1 128 ? 5.564 -0.349 1.335 1.00 96.50 128 GLY A N 1
ATOM 958 C CA . GLY A 1 128 ? 6.599 0.011 2.305 1.00 96.50 128 GLY A CA 1
ATOM 959 C C . GLY A 1 128 ? 6.512 1.485 2.703 1.00 96.50 128 GLY A C 1
ATOM 960 O O . GLY A 1 128 ? 6.479 1.802 3.892 1.00 96.50 128 GLY A O 1
ATOM 961 N N . MET A 1 129 ? 6.362 2.375 1.718 1.00 96.12 129 MET A N 1
ATOM 962 C CA . MET A 1 129 ? 6.129 3.800 1.972 1.00 96.12 129 MET A CA 1
ATOM 963 C C . MET A 1 129 ? 4.797 4.047 2.695 1.00 96.12 129 MET A C 1
ATOM 965 O O . MET A 1 129 ? 4.737 4.863 3.612 1.00 96.12 129 MET A O 1
ATOM 969 N N . GLY A 1 130 ? 3.733 3.319 2.341 1.00 94.94 130 GLY A N 1
ATOM 970 C CA . GLY A 1 130 ? 2.429 3.422 3.005 1.00 94.94 130 GLY A CA 1
ATOM 971 C C . GLY A 1 130 ? 2.460 2.981 4.472 1.00 94.94 130 GLY A C 1
ATOM 972 O O . GLY A 1 130 ? 1.772 3.559 5.317 1.00 94.94 130 GLY A O 1
ATOM 973 N N . LEU A 1 131 ? 3.278 1.980 4.809 1.00 93.81 131 LEU A N 1
ATOM 974 C CA . LEU A 1 131 ? 3.486 1.553 6.194 1.00 93.81 131 LEU A CA 1
ATOM 975 C C . LEU A 1 131 ? 4.222 2.626 7.005 1.00 93.81 131 LEU A C 1
ATOM 977 O O . LEU A 1 131 ? 3.825 2.873 8.142 1.00 93.81 131 LEU A O 1
ATOM 981 N N . LEU A 1 132 ? 5.224 3.298 6.423 1.00 91.19 132 LEU A N 1
ATOM 982 C CA . LEU A 1 132 ? 5.903 4.428 7.072 1.00 91.19 132 LEU A CA 1
ATOM 983 C C . LEU A 1 132 ? 4.945 5.598 7.326 1.00 91.19 132 LEU A C 1
ATOM 985 O O . LEU A 1 132 ? 4.915 6.113 8.436 1.00 91.19 132 LEU A O 1
ATOM 989 N N . LEU A 1 133 ? 4.092 5.939 6.354 1.00 87.69 133 LEU A N 1
ATOM 990 C CA . LEU A 1 133 ? 3.031 6.939 6.533 1.00 87.69 133 LEU A CA 1
ATOM 991 C C . LEU A 1 133 ? 2.092 6.582 7.699 1.00 87.69 133 LEU A C 1
ATOM 993 O O . LEU A 1 133 ? 1.676 7.435 8.480 1.00 87.69 133 LEU A O 1
ATOM 997 N N . THR A 1 134 ? 1.745 5.299 7.824 1.00 86.19 134 THR A N 1
ATOM 998 C CA . THR A 1 134 ? 0.884 4.824 8.915 1.00 86.19 134 THR A CA 1
ATOM 999 C C . THR A 1 134 ? 1.592 4.913 10.270 1.00 86.19 134 THR A C 1
ATOM 1001 O O . THR A 1 134 ? 0.949 5.254 11.263 1.00 86.19 134 THR A O 1
ATOM 1004 N N . ALA A 1 135 ? 2.894 4.616 10.321 1.00 85.19 135 ALA A N 1
ATOM 1005 C CA . ALA A 1 135 ? 3.703 4.741 11.531 1.00 85.19 135 ALA A CA 1
ATOM 1006 C C . ALA A 1 135 ? 3.817 6.207 11.979 1.00 85.19 135 ALA A C 1
ATOM 1008 O O . ALA A 1 135 ? 3.495 6.506 13.126 1.00 85.19 135 ALA A O 1
ATOM 1009 N N . GLU A 1 136 ? 4.137 7.115 11.053 1.00 80.06 136 GLU A N 1
ATOM 1010 C CA . GLU A 1 136 ? 4.209 8.565 11.284 1.00 80.06 136 GLU A CA 1
ATOM 1011 C C . GLU A 1 136 ? 2.900 9.101 11.885 1.00 80.06 136 GLU A C 1
ATOM 1013 O O . GLU A 1 136 ? 2.896 9.771 12.917 1.00 80.06 136 GLU A O 1
ATOM 1018 N N . HIS A 1 137 ? 1.750 8.722 11.312 1.00 77.81 137 HIS A N 1
ATOM 1019 C CA . HIS A 1 137 ? 0.448 9.132 11.839 1.00 77.81 137 HIS A CA 1
ATOM 1020 C C . HIS A 1 137 ? 0.198 8.624 13.270 1.00 77.81 137 HIS A C 1
ATOM 1022 O O . HIS A 1 137 ? -0.358 9.342 14.101 1.00 77.81 137 HIS A O 1
ATOM 1028 N N . GLN A 1 138 ? 0.603 7.389 13.582 1.00 77.38 138 GLN A N 1
ATOM 1029 C CA . GLN A 1 138 ? 0.452 6.820 14.926 1.00 77.38 138 GLN A CA 1
ATOM 1030 C C . GLN A 1 138 ? 1.384 7.469 15.954 1.00 77.38 138 GLN A C 1
ATOM 1032 O O . GLN A 1 138 ? 1.014 7.575 17.127 1.00 77.38 138 GLN A O 1
ATOM 1037 N N . GLU A 1 139 ? 2.576 7.883 15.534 1.00 75.94 139 GLU A N 1
ATOM 1038 C CA . GLU A 1 139 ? 3.568 8.559 16.370 1.00 75.94 139 GLU A CA 1
ATOM 1039 C C . GLU A 1 139 ? 3.162 10.014 16.634 1.00 75.94 139 GLU A C 1
ATOM 1041 O O . GLU A 1 139 ? 3.109 10.420 17.794 1.00 75.94 139 GLU A O 1
ATOM 1046 N N . SER A 1 140 ? 2.704 10.733 15.606 1.00 70.12 140 SER A N 1
ATOM 1047 C CA . SER A 1 140 ? 2.204 12.113 15.694 1.00 70.12 140 SER A CA 1
ATOM 1048 C C . SER A 1 140 ? 0.976 12.291 16.605 1.00 70.12 140 SER A C 1
ATOM 1050 O O . SER A 1 140 ? 0.758 13.367 17.163 1.00 70.12 140 SER A O 1
ATOM 1052 N N . VAL A 1 141 ? 0.145 11.255 16.778 1.00 66.50 141 VAL A N 1
ATOM 1053 C CA . VAL A 1 141 ? -1.023 11.290 17.687 1.00 66.50 141 VAL A CA 1
ATOM 1054 C C . VAL A 1 141 ? -0.611 11.149 19.164 1.00 66.50 141 VAL A C 1
ATOM 1056 O O . VAL A 1 141 ? -1.402 11.460 20.061 1.00 66.50 141 VAL A O 1
ATOM 1059 N N . ARG A 1 142 ? 0.623 10.715 19.464 1.00 63.75 142 ARG A N 1
ATOM 1060 C CA . ARG A 1 142 ? 1.112 10.622 20.848 1.00 63.75 142 ARG A CA 1
ATOM 1061 C C . ARG A 1 142 ? 1.446 12.025 21.379 1.00 63.75 142 ARG A C 1
ATOM 1063 O O . ARG A 1 142 ? 2.245 12.734 20.774 1.00 63.75 142 ARG A O 1
ATOM 1070 N N . PRO A 1 143 ? 0.886 12.454 22.527 1.00 55.81 143 PRO A N 1
ATOM 1071 C CA . PRO A 1 143 ? 1.218 13.757 23.091 1.00 55.81 143 PRO A CA 1
ATOM 1072 C C . PRO A 1 143 ? 2.698 13.817 23.494 1.00 55.81 143 PRO A C 1
ATOM 1074 O O . PRO A 1 143 ? 3.146 12.985 24.282 1.00 55.81 143 PRO A O 1
ATOM 1077 N N . GLY A 1 144 ? 3.429 14.838 23.031 1.00 57.16 144 GLY A N 1
ATOM 1078 C CA . GLY A 1 144 ? 4.702 15.240 23.644 1.00 57.16 144 GLY A CA 1
ATOM 1079 C C . GLY A 1 144 ? 5.923 15.373 22.736 1.00 57.16 144 GLY A C 1
ATOM 1080 O O . GLY A 1 144 ? 6.975 15.734 23.252 1.00 57.16 144 GLY A O 1
ATOM 1081 N N . THR A 1 145 ? 5.841 15.130 21.429 1.00 56.91 145 THR A N 1
ATOM 1082 C CA . THR A 1 145 ? 6.969 15.395 20.516 1.00 56.91 145 THR A CA 1
ATOM 1083 C C . THR A 1 145 ? 6.445 15.576 19.097 1.00 56.91 145 THR A C 1
ATOM 1085 O O . THR A 1 145 ? 5.769 14.698 18.583 1.00 56.91 145 THR A O 1
ATOM 1088 N N . SER A 1 146 ? 6.718 16.717 18.459 1.00 66.25 146 SER A N 1
ATOM 1089 C CA . SER A 1 146 ? 6.663 16.753 16.995 1.00 66.25 146 SER A CA 1
ATOM 1090 C C . SER A 1 146 ? 7.801 15.881 16.462 1.00 66.25 146 SER A C 1
ATOM 1092 O O . SER A 1 146 ? 8.881 15.889 17.059 1.00 66.25 146 SER A O 1
ATOM 1094 N N . ASP A 1 147 ? 7.597 15.169 15.351 1.00 67.00 147 ASP A N 1
ATOM 1095 C CA . ASP A 1 147 ? 8.625 14.300 14.748 1.00 67.00 147 ASP A CA 1
ATOM 1096 C C . ASP A 1 147 ? 9.960 15.034 14.576 1.00 67.00 147 ASP A C 1
ATOM 1098 O O . ASP A 1 147 ? 11.029 14.516 14.887 1.00 67.00 147 ASP A O 1
ATOM 1102 N N . HIS A 1 148 ? 9.884 16.307 14.187 1.00 67.00 148 HIS A N 1
ATOM 1103 C CA . HIS A 1 148 ? 11.028 17.208 14.093 1.00 67.00 148 HIS A CA 1
ATOM 1104 C C . HIS A 1 148 ? 11.780 17.389 15.425 1.00 67.00 148 HIS A C 1
ATOM 1106 O O . HIS A 1 148 ? 13.001 17.229 15.473 1.00 67.00 148 HIS A O 1
ATOM 1112 N N . ALA A 1 149 ? 11.062 17.686 16.513 1.00 70.00 149 ALA A N 1
ATOM 1113 C CA . ALA A 1 149 ? 11.663 17.887 17.830 1.00 70.00 149 ALA A CA 1
ATOM 1114 C C . ALA A 1 149 ? 12.260 16.589 18.388 1.00 70.00 149 ALA A C 1
ATOM 1116 O O . ALA A 1 149 ? 13.298 16.633 19.049 1.00 70.00 149 ALA A O 1
ATOM 1117 N N . TRP A 1 150 ? 11.630 15.447 18.094 1.00 75.12 150 TRP A N 1
ATOM 1118 C CA . TRP A 1 150 ? 12.163 14.134 18.442 1.00 75.12 150 TRP A CA 1
ATOM 1119 C C . TRP A 1 150 ? 13.480 13.858 17.706 1.00 75.12 150 TRP A C 1
ATOM 1121 O O . TRP A 1 150 ? 14.499 13.623 18.353 1.00 75.12 150 TRP A O 1
ATOM 1131 N N . TRP A 1 151 ? 13.509 14.000 16.375 1.00 75.25 151 TRP A N 1
ATOM 1132 C CA . TRP A 1 151 ? 14.717 13.774 15.571 1.00 75.25 151 TRP A CA 1
ATOM 1133 C C . TRP A 1 151 ? 15.881 14.684 15.974 1.00 75.25 151 TRP A C 1
ATOM 1135 O O . TRP A 1 151 ? 17.012 14.215 16.113 1.00 75.25 151 TRP A O 1
ATOM 1145 N N . SER A 1 152 ? 15.626 15.976 16.207 1.00 73.44 152 SER A N 1
ATOM 1146 C CA . SER A 1 152 ? 16.663 16.907 16.674 1.00 73.44 152 SER A CA 1
ATOM 1147 C C . SER A 1 152 ? 17.222 16.527 18.050 1.00 73.44 152 SER A C 1
ATOM 1149 O O . SER A 1 152 ? 18.431 16.622 18.277 1.00 73.44 152 SER A O 1
ATOM 1151 N N . GLU A 1 153 ? 16.369 16.080 18.974 1.00 78.50 153 GLU A N 1
ATOM 1152 C CA . GLU A 1 153 ? 16.800 15.632 20.299 1.00 78.50 153 GLU A CA 1
ATOM 1153 C C . GLU A 1 153 ? 17.652 14.357 20.217 1.00 78.50 153 GLU A C 1
ATOM 1155 O O . GLU A 1 153 ? 18.739 14.317 20.803 1.00 78.50 153 GLU A O 1
ATOM 1160 N N . GLU A 1 154 ? 17.217 13.360 19.445 1.00 80.69 154 GLU A N 1
ATOM 1161 C CA . GLU A 1 154 ? 17.930 12.091 19.258 1.00 80.69 154 GLU A CA 1
ATOM 1162 C C . GLU A 1 154 ? 19.292 12.287 18.582 1.00 80.69 154 GLU A C 1
ATOM 1164 O O . GLU A 1 154 ? 20.314 11.805 19.076 1.00 80.69 154 GLU A O 1
ATOM 1169 N N . ILE A 1 155 ? 19.364 13.084 17.510 1.00 77.06 155 ILE A N 1
ATOM 1170 C CA . ILE A 1 155 ? 20.635 13.401 16.838 1.00 77.06 155 ILE A CA 1
ATOM 1171 C C . ILE A 1 155 ? 21.589 14.131 17.798 1.00 77.06 155 ILE A C 1
ATOM 1173 O O . ILE A 1 155 ? 22.794 13.845 17.838 1.00 77.06 155 ILE A O 1
ATOM 1177 N N . ARG A 1 156 ? 21.068 15.034 18.640 1.00 77.81 156 ARG A N 1
ATOM 1178 C CA . ARG A 1 156 ? 21.857 15.699 19.686 1.00 77.81 156 ARG A CA 1
ATOM 1179 C C . ARG A 1 156 ? 22.371 14.704 20.728 1.00 77.81 156 ARG A C 1
ATOM 1181 O O . ARG A 1 156 ? 23.499 14.855 21.194 1.00 77.81 156 ARG A O 1
ATOM 1188 N N . GLN A 1 157 ? 21.572 13.712 21.123 1.00 82.44 157 GLN A N 1
ATOM 1189 C CA . GLN A 1 157 ? 22.017 12.656 22.038 1.00 82.44 157 GLN A CA 1
ATOM 1190 C C . GLN A 1 157 ? 23.114 11.794 21.402 1.00 82.44 157 GLN A C 1
ATOM 1192 O O . GLN A 1 157 ? 24.167 11.615 22.016 1.00 82.44 157 GLN A O 1
ATOM 1197 N N . LEU A 1 158 ? 22.933 11.358 20.152 1.00 81.88 158 LEU A N 1
ATOM 1198 C CA . LEU A 1 158 ? 23.930 10.586 19.402 1.00 81.88 158 LEU A CA 1
ATOM 1199 C C . LEU A 1 158 ? 25.244 11.353 19.231 1.00 81.88 158 LEU A C 1
ATOM 1201 O O . LEU A 1 158 ? 26.322 10.776 19.373 1.00 81.88 158 LEU A O 1
ATOM 1205 N N . SER A 1 159 ? 25.182 12.668 19.031 1.00 80.19 159 SER A N 1
ATOM 1206 C CA . SER A 1 159 ? 26.378 13.509 18.913 1.00 80.19 159 SER A CA 1
ATOM 1207 C C . SER A 1 159 ? 27.259 13.468 20.165 1.00 80.19 159 SER A C 1
ATOM 1209 O O . SER A 1 159 ? 28.484 13.484 20.062 1.00 80.19 159 SER A O 1
ATOM 1211 N N . ARG A 1 160 ? 26.663 13.327 21.358 1.00 82.75 160 ARG A N 1
ATOM 1212 C CA . ARG A 1 160 ? 27.406 13.210 22.629 1.00 82.75 160 ARG A CA 1
ATOM 1213 C C . ARG A 1 160 ? 28.146 11.882 22.782 1.00 82.75 160 ARG A C 1
ATOM 1215 O O . ARG A 1 160 ? 29.045 11.792 23.611 1.00 82.75 160 ARG A O 1
ATOM 1222 N N . THR A 1 161 ? 27.785 10.868 21.997 1.00 85.75 161 THR A N 1
ATOM 1223 C CA . THR A 1 161 ? 28.440 9.548 22.006 1.00 85.75 161 THR A CA 1
ATOM 1224 C C . THR A 1 161 ? 29.633 9.464 21.048 1.00 85.75 161 THR A C 1
ATOM 1226 O O . THR A 1 161 ? 30.387 8.496 21.088 1.00 85.75 161 THR A O 1
ATOM 1229 N N . GLY A 1 162 ? 29.825 10.477 20.192 1.00 80.44 162 GLY A N 1
ATOM 1230 C CA . GLY A 1 162 ? 30.836 10.474 19.131 1.00 80.44 162 GLY A CA 1
ATOM 1231 C C . GLY A 1 162 ? 30.414 9.732 17.855 1.00 80.44 162 GLY A C 1
ATOM 1232 O O . GLY A 1 162 ? 31.173 9.717 16.888 1.00 80.44 162 GLY A O 1
ATOM 1233 N N . GLU A 1 163 ?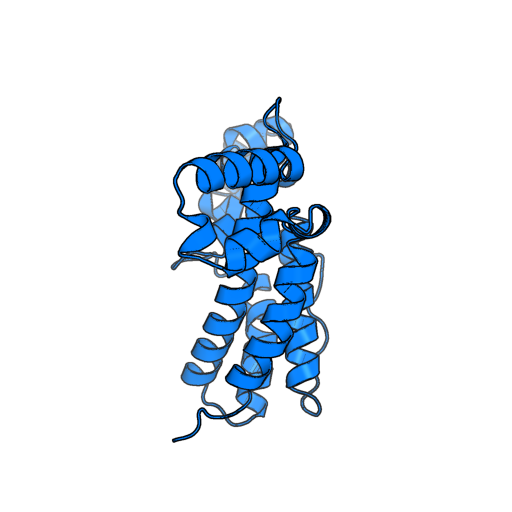 29.209 9.155 17.803 1.00 80.25 163 GLU A N 1
ATOM 1234 C CA . GLU A 1 163 ? 28.712 8.416 16.631 1.00 80.25 163 GLU A CA 1
ATOM 1235 C C . GLU A 1 163 ? 28.496 9.305 15.398 1.00 80.25 163 GLU A C 1
ATOM 1237 O O . GLU A 1 163 ? 28.724 8.868 14.271 1.00 80.25 163 GLU A O 1
ATOM 1242 N N . THR A 1 164 ? 28.177 10.589 15.574 1.00 74.62 164 THR A N 1
ATOM 1243 C CA . THR A 1 164 ? 28.070 11.524 14.439 1.00 74.62 164 THR A CA 1
ATOM 1244 C C . THR A 1 164 ? 29.414 11.795 13.757 1.00 74.62 164 THR A C 1
ATOM 1246 O O . THR A 1 164 ? 29.447 12.099 12.568 1.00 74.62 164 THR A O 1
ATOM 1249 N N . VAL A 1 165 ? 30.539 11.596 14.456 1.00 76.62 165 VAL A N 1
ATOM 1250 C CA . VAL A 1 165 ? 31.889 11.670 13.866 1.00 76.62 165 VAL A CA 1
ATOM 1251 C C . VAL A 1 165 ? 32.197 10.419 13.037 1.00 76.62 165 VAL A C 1
ATOM 1253 O O . VAL A 1 165 ? 32.887 10.498 12.022 1.00 76.62 165 VAL A O 1
ATOM 1256 N N . ARG A 1 166 ? 31.667 9.258 13.442 1.00 81.19 166 ARG A N 1
ATOM 1257 C CA . ARG A 1 166 ? 31.816 7.983 12.716 1.00 81.19 166 ARG A CA 1
ATOM 1258 C C . ARG A 1 166 ? 30.915 7.909 11.488 1.00 81.19 166 ARG A C 1
ATOM 1260 O O . ARG A 1 166 ? 31.288 7.313 10.480 1.00 81.19 166 ARG A O 1
ATOM 1267 N N . HIS A 1 167 ? 29.756 8.550 11.559 1.00 80.62 167 HIS A N 1
ATOM 1268 C CA . HIS A 1 167 ? 28.745 8.557 10.514 1.00 80.62 167 HIS A CA 1
ATOM 1269 C C . HIS A 1 167 ? 28.495 9.983 10.031 1.00 80.62 167 HIS A C 1
ATOM 1271 O O . HIS A 1 167 ? 27.534 10.633 10.428 1.00 80.62 167 HIS A O 1
ATOM 1277 N N . ARG A 1 168 ? 29.363 10.459 9.132 1.00 78.94 168 ARG A N 1
ATOM 1278 C CA . ARG A 1 168 ? 29.354 11.843 8.630 1.00 78.94 168 ARG A CA 1
ATOM 1279 C C . ARG A 1 168 ? 27.991 12.311 8.095 1.00 78.94 168 ARG A C 1
ATOM 1281 O O . ARG A 1 168 ? 27.638 13.465 8.297 1.00 78.94 168 ARG A O 1
ATOM 1288 N N . TRP A 1 169 ? 27.208 11.421 7.487 1.00 81.19 169 TRP A N 1
ATOM 1289 C CA . TRP A 1 169 ? 25.858 11.737 7.008 1.00 81.19 169 TRP A CA 1
ATOM 1290 C C . TRP A 1 169 ? 24.893 12.136 8.145 1.00 81.19 169 TRP A C 1
ATOM 1292 O O . TRP A 1 169 ? 24.026 12.975 7.932 1.00 81.19 169 TRP A O 1
ATOM 1302 N N . LEU A 1 170 ? 25.063 11.601 9.364 1.00 75.44 170 LEU A N 1
ATOM 1303 C CA . LEU A 1 170 ? 24.281 12.014 10.538 1.00 75.44 170 LEU A CA 1
ATOM 1304 C C . LEU A 1 170 ? 24.666 13.417 11.008 1.00 75.44 170 LEU A C 1
ATOM 1306 O O . LEU A 1 170 ? 23.791 14.178 11.410 1.00 75.44 170 LEU A O 1
ATOM 1310 N N . ALA A 1 171 ? 25.957 13.761 10.953 1.00 73.94 171 ALA A N 1
ATOM 1311 C CA . ALA A 1 171 ? 26.421 15.108 11.281 1.00 73.94 171 ALA A CA 1
ATOM 1312 C C . ALA A 1 171 ? 25.891 16.144 10.277 1.00 73.94 171 ALA A C 1
ATOM 1314 O O . ALA A 1 171 ? 25.394 17.188 10.677 1.00 73.94 171 ALA A O 1
ATOM 1315 N N . GLU A 1 172 ? 25.927 15.826 8.981 1.00 75.25 172 GLU A N 1
ATOM 1316 C CA . GLU A 1 172 ? 25.419 16.711 7.923 1.00 75.25 172 GLU A CA 1
ATOM 1317 C C . GLU A 1 172 ? 23.902 16.928 8.022 1.00 75.25 172 GLU A C 1
ATOM 1319 O O . GLU A 1 172 ? 23.427 18.041 7.798 1.00 75.25 172 GLU A O 1
ATOM 1324 N N . LEU A 1 173 ? 23.146 15.899 8.420 1.00 69.94 173 LEU A N 1
ATOM 1325 C CA . LEU A 1 173 ? 21.724 16.052 8.716 1.00 69.94 173 LEU A CA 1
ATOM 1326 C C . LEU A 1 173 ? 21.498 16.915 9.962 1.00 69.94 173 LEU A C 1
ATOM 1328 O O . LEU A 1 173 ? 20.629 17.777 9.915 1.00 69.94 173 LEU A O 1
ATOM 1332 N N . ALA A 1 174 ? 22.270 16.729 11.045 1.00 66.50 174 ALA A N 1
ATOM 1333 C CA . ALA A 1 174 ? 22.171 17.502 12.298 1.00 66.50 174 ALA A CA 1
ATOM 1334 C C . ALA A 1 174 ? 22.248 19.023 12.090 1.00 66.50 174 ALA A C 1
ATOM 1336 O O . ALA A 1 174 ? 21.553 19.785 12.761 1.00 66.50 174 ALA A O 1
ATOM 1337 N N . ASP A 1 175 ? 23.086 19.446 11.145 1.00 67.56 175 ASP A N 1
ATOM 1338 C CA . ASP A 1 175 ? 23.312 20.853 10.809 1.00 67.56 175 ASP A CA 1
ATOM 1339 C C . ASP A 1 175 ? 22.219 21.436 9.892 1.00 67.56 175 ASP A C 1
ATOM 1341 O O . ASP A 1 175 ? 22.205 22.641 9.622 1.00 67.56 175 ASP A O 1
ATOM 1345 N N . GLN A 1 176 ? 21.270 20.612 9.432 1.00 66.94 176 GLN A N 1
ATOM 1346 C CA . GLN A 1 176 ? 20.141 21.012 8.594 1.00 66.94 176 GLN A CA 1
ATOM 1347 C C . GLN A 1 176 ? 18.805 20.715 9.288 1.00 66.94 176 GLN A C 1
ATOM 1349 O O . GLN A 1 176 ? 18.118 19.759 8.929 1.00 66.94 176 GLN A O 1
ATOM 1354 N N . PRO A 1 177 ? 18.349 21.582 10.214 1.00 55.38 177 PRO A N 1
ATOM 1355 C CA . PRO A 1 177 ? 17.130 21.351 10.980 1.00 55.38 177 PRO A CA 1
ATOM 1356 C C . PRO A 1 177 ? 15.896 21.056 10.119 1.00 55.38 177 PRO A C 1
ATOM 1358 O O . PRO A 1 177 ? 15.038 20.276 10.504 1.00 55.38 177 PRO A O 1
ATOM 1361 N N . GLN A 1 178 ? 15.802 21.654 8.932 1.00 55.44 178 GLN A N 1
ATOM 1362 C CA . GLN A 1 178 ? 14.680 21.468 8.006 1.00 55.44 178 GLN A CA 1
ATOM 1363 C C . GLN A 1 178 ? 14.683 20.089 7.315 1.00 55.44 178 GLN A C 1
ATOM 1365 O O . GLN A 1 178 ? 13.649 19.672 6.809 1.00 55.44 178 GLN A O 1
ATOM 1370 N N . ALA A 1 179 ? 15.812 19.370 7.326 1.00 55.91 179 ALA A N 1
ATOM 1371 C CA . ALA A 1 179 ? 15.976 18.033 6.750 1.00 55.91 179 ALA A CA 1
ATOM 1372 C C . ALA A 1 179 ? 15.561 16.894 7.707 1.00 55.91 179 ALA A C 1
ATOM 1374 O O . ALA A 1 179 ? 15.649 15.724 7.343 1.00 55.91 179 ALA A O 1
ATOM 1375 N N . HIS A 1 180 ? 15.130 17.215 8.933 1.00 56.66 180 HIS A N 1
ATOM 1376 C CA . HIS A 1 180 ? 14.775 16.223 9.957 1.00 56.66 180 HIS A CA 1
ATOM 1377 C C . HIS A 1 180 ? 13.331 15.742 9.914 1.00 56.66 180 HIS A C 1
ATOM 1379 O O . HIS A 1 180 ? 13.020 14.712 10.505 1.00 56.66 180 HIS A O 1
ATOM 1385 N N . ALA A 1 181 ? 12.432 16.499 9.285 1.00 64.19 181 ALA A N 1
ATOM 1386 C CA . ALA A 1 181 ? 11.055 16.057 9.159 1.00 64.19 181 ALA A CA 1
ATOM 1387 C C . ALA A 1 181 ? 11.002 14.998 8.059 1.00 64.19 181 ALA A C 1
ATOM 1389 O O . ALA A 1 181 ? 11.283 15.291 6.895 1.00 64.19 181 ALA A O 1
ATOM 1390 N N . PHE A 1 182 ? 10.673 13.765 8.439 1.00 74.19 182 PHE A N 1
ATOM 1391 C CA . PHE A 1 182 ? 10.297 12.755 7.466 1.00 74.19 182 PHE A CA 1
ATOM 1392 C C . PHE A 1 182 ? 9.101 13.295 6.676 1.00 74.19 182 PHE A C 1
ATOM 1394 O O . PHE A 1 182 ? 8.082 13.644 7.255 1.00 74.19 182 PHE A O 1
ATOM 1401 N N . ASP A 1 183 ? 9.249 13.419 5.360 1.00 81.94 183 ASP A N 1
ATOM 1402 C CA . ASP A 1 183 ? 8.132 13.708 4.467 1.00 81.94 183 ASP A CA 1
ATOM 1403 C C . ASP A 1 183 ? 7.919 12.489 3.583 1.00 81.94 183 ASP A C 1
ATOM 1405 O O . ASP A 1 183 ? 8.617 12.280 2.581 1.00 81.94 183 ASP A O 1
ATOM 1409 N N . ALA A 1 184 ? 6.925 11.688 3.961 1.00 86.75 184 ALA A N 1
ATOM 1410 C CA . ALA A 1 184 ? 6.575 10.469 3.257 1.00 86.75 184 ALA A CA 1
ATOM 1411 C C . ALA A 1 184 ? 6.318 10.710 1.759 1.00 86.75 184 ALA A C 1
ATOM 1413 O O . ALA A 1 184 ? 6.672 9.860 0.943 1.00 86.75 184 ALA A O 1
ATOM 1414 N N . ASN A 1 185 ? 5.769 11.871 1.371 1.00 90.31 185 ASN A N 1
ATOM 1415 C CA . ASN A 1 185 ? 5.523 12.194 -0.037 1.00 90.31 185 ASN A CA 1
ATOM 1416 C C . ASN A 1 185 ? 6.817 12.431 -0.809 1.00 90.31 185 ASN A C 1
ATOM 1418 O O . ASN A 1 185 ? 6.968 11.939 -1.927 1.00 90.31 185 ASN A O 1
ATOM 1422 N N . THR A 1 186 ? 7.740 13.201 -0.236 1.00 90.12 186 THR A N 1
ATOM 1423 C CA . THR A 1 186 ? 9.027 13.489 -0.878 1.00 90.12 186 THR A CA 1
ATOM 1424 C C . THR A 1 186 ? 9.859 12.213 -1.000 1.00 90.12 186 THR A C 1
ATOM 1426 O O . THR A 1 186 ? 10.361 11.915 -2.085 1.00 90.12 186 THR A O 1
ATOM 1429 N N . CYS A 1 187 ? 9.924 11.399 0.059 1.00 91.06 187 CYS A N 1
ATOM 1430 C CA . CYS A 1 187 ? 10.611 10.106 0.030 1.00 91.06 187 CYS A CA 1
ATOM 1431 C C . CYS A 1 187 ? 9.976 9.121 -0.967 1.00 91.06 187 CYS A C 1
ATOM 1433 O O . CYS A 1 187 ? 10.695 8.412 -1.677 1.00 91.06 187 CYS A O 1
ATOM 1435 N N . PHE A 1 188 ? 8.641 9.092 -1.049 1.00 95.19 188 PHE A N 1
ATOM 1436 C CA . PHE A 1 188 ? 7.916 8.265 -2.013 1.00 95.19 188 PHE A CA 1
ATOM 1437 C C . PHE A 1 188 ? 8.228 8.676 -3.458 1.00 95.19 188 PHE A C 1
ATOM 1439 O O . PHE A 1 188 ? 8.501 7.832 -4.306 1.00 95.19 188 PHE A O 1
ATOM 1446 N N . ARG A 1 189 ? 8.237 9.973 -3.773 1.00 95.06 189 ARG A N 1
ATOM 1447 C CA . ARG A 1 189 ? 8.508 10.411 -5.150 1.00 95.06 189 ARG A CA 1
ATOM 1448 C C . ARG A 1 189 ? 9.962 10.202 -5.555 1.00 95.06 189 ARG A C 1
ATOM 1450 O O . ARG A 1 189 ? 10.203 9.707 -6.656 1.00 95.06 189 ARG A O 1
ATOM 1457 N N . ASP A 1 190 ? 10.923 10.520 -4.683 1.00 93.44 190 ASP A N 1
ATOM 1458 C CA . ASP A 1 190 ? 12.348 10.309 -4.992 1.00 93.44 190 ASP A CA 1
ATOM 1459 C C . ASP A 1 190 ? 12.647 8.831 -5.281 1.00 93.44 190 ASP A C 1
ATOM 1461 O O . ASP A 1 190 ? 13.264 8.502 -6.299 1.00 93.44 190 ASP A O 1
ATOM 1465 N N . GLY A 1 191 ? 12.157 7.921 -4.434 1.00 94.75 191 GLY A N 1
ATOM 1466 C CA . GLY A 1 191 ? 12.374 6.493 -4.645 1.00 94.75 191 GLY A CA 1
ATOM 1467 C C . GLY A 1 191 ? 11.613 5.952 -5.859 1.00 94.75 191 GLY A C 1
ATOM 1468 O O . GLY A 1 191 ? 12.182 5.165 -6.619 1.00 94.75 191 GLY A O 1
ATOM 1469 N N . LEU A 1 192 ? 10.380 6.408 -6.113 1.00 96.31 192 LEU A N 1
ATOM 1470 C CA . LEU A 1 192 ? 9.582 5.956 -7.256 1.00 96.31 192 LEU A CA 1
ATOM 1471 C C . LEU A 1 192 ? 10.298 6.207 -8.591 1.00 96.31 192 LEU A C 1
ATOM 1473 O O . LEU A 1 192 ? 10.368 5.306 -9.434 1.00 96.31 192 LEU A O 1
ATOM 1477 N N . HIS A 1 193 ? 10.908 7.389 -8.748 1.00 93.31 193 HIS A N 1
ATOM 1478 C CA . HIS A 1 193 ? 11.691 7.753 -9.934 1.00 93.31 193 HIS A CA 1
ATOM 1479 C C . HIS A 1 193 ? 12.910 6.847 -10.172 1.00 93.31 193 HIS A C 1
ATOM 1481 O O . HIS A 1 193 ? 13.405 6.777 -11.296 1.00 93.31 193 HIS A O 1
ATOM 1487 N N . ARG A 1 194 ? 13.388 6.132 -9.147 1.00 93.06 194 ARG A N 1
ATOM 1488 C CA . ARG A 1 194 ? 14.518 5.191 -9.235 1.00 93.06 194 ARG A CA 1
ATOM 1489 C C . ARG A 1 194 ? 14.055 3.749 -9.422 1.00 93.06 194 ARG A C 1
ATOM 1491 O O . ARG A 1 194 ? 14.678 3.001 -10.173 1.00 93.06 194 ARG A O 1
ATOM 1498 N N . VAL A 1 195 ? 12.961 3.364 -8.762 1.00 95.50 195 VAL A N 1
ATOM 1499 C CA . VAL A 1 195 ? 12.409 2.005 -8.828 1.00 95.50 195 VAL A CA 1
ATOM 1500 C C . VAL A 1 195 ? 11.865 1.706 -10.223 1.00 95.50 195 VAL A C 1
ATOM 1502 O O . VAL A 1 195 ? 12.223 0.681 -10.800 1.00 95.50 195 VAL A O 1
ATOM 1505 N N . ILE A 1 196 ? 11.043 2.592 -10.799 1.00 95.69 196 ILE A N 1
ATOM 1506 C CA . ILE A 1 196 ? 10.361 2.314 -12.075 1.00 95.69 196 ILE A CA 1
ATOM 1507 C C . ILE A 1 196 ? 11.346 2.021 -13.219 1.00 95.69 196 ILE A C 1
ATOM 1509 O O . ILE A 1 196 ? 11.178 0.984 -13.866 1.00 95.69 196 ILE A O 1
ATOM 1513 N N . PRO A 1 197 ? 12.398 2.829 -13.465 1.00 93.75 197 PRO A N 1
ATOM 1514 C CA . PRO A 1 197 ? 13.369 2.512 -14.512 1.00 93.75 197 PRO A CA 1
ATOM 1515 C C . PRO A 1 197 ? 14.025 1.133 -14.336 1.00 93.75 197 PRO A C 1
ATOM 1517 O O . PRO A 1 197 ? 14.187 0.406 -15.314 1.00 93.75 197 PRO A O 1
ATOM 1520 N N . GLY A 1 198 ? 14.334 0.724 -13.100 1.00 93.06 198 GLY A N 1
ATOM 1521 C CA . GLY A 1 198 ? 14.902 -0.601 -12.807 1.00 93.06 198 GLY A CA 1
ATOM 1522 C C . GLY A 1 198 ? 13.921 -1.771 -12.981 1.00 93.06 198 GLY A C 1
ATOM 1523 O O . GLY A 1 198 ? 14.334 -2.929 -13.098 1.00 93.06 198 GLY A O 1
ATOM 1524 N N . LEU A 1 199 ? 12.615 -1.491 -13.002 1.00 93.88 199 LEU A N 1
ATOM 1525 C CA . LEU A 1 199 ? 11.576 -2.476 -13.306 1.00 93.88 199 LEU A CA 1
ATOM 1526 C C . LEU A 1 199 ? 11.277 -2.576 -14.802 1.00 93.88 199 LEU A C 1
ATOM 1528 O O . LEU A 1 199 ? 10.899 -3.653 -15.263 1.00 93.88 199 LEU A O 1
ATOM 1532 N N . VAL A 1 200 ? 11.444 -1.474 -15.536 1.00 91.50 200 VAL A N 1
ATOM 1533 C CA . VAL A 1 200 ? 11.165 -1.389 -16.973 1.00 91.50 200 VAL A CA 1
ATOM 1534 C C . VAL A 1 200 ? 12.334 -1.908 -17.810 1.00 91.50 200 VAL A C 1
ATOM 1536 O O . VAL A 1 200 ? 12.122 -2.594 -18.809 1.00 91.50 200 VAL A O 1
ATOM 1539 N N . HIS A 1 201 ? 13.569 -1.620 -17.406 1.00 80.12 201 HIS A N 1
ATOM 1540 C CA . HIS A 1 201 ? 14.751 -2.090 -18.116 1.00 80.12 201 HIS A CA 1
ATOM 1541 C C . HIS A 1 201 ? 15.222 -3.449 -17.572 1.00 80.12 201 HIS A C 1
ATOM 1543 O O . HIS A 1 201 ? 15.151 -3.697 -16.363 1.00 80.12 201 HIS A O 1
ATOM 1549 N N . PRO A 1 202 ? 15.715 -4.358 -18.433 1.00 61.88 202 PRO A N 1
ATOM 1550 C CA . PRO A 1 202 ? 16.402 -5.548 -17.953 1.00 61.88 202 PRO A CA 1
ATOM 1551 C C . PRO A 1 202 ? 17.609 -5.121 -17.107 1.00 61.88 202 PRO A C 1
ATOM 1553 O O . PRO A 1 202 ? 18.294 -4.153 -17.441 1.00 61.88 202 PRO A O 1
ATOM 1556 N N . ALA A 1 203 ? 17.864 -5.834 -16.006 1.00 55.06 203 ALA A N 1
ATOM 1557 C CA . ALA A 1 203 ? 19.108 -5.648 -15.268 1.00 55.06 203 ALA A CA 1
ATOM 1558 C C . ALA A 1 203 ? 20.279 -5.893 -16.239 1.00 55.06 203 ALA A C 1
ATOM 1560 O O . ALA A 1 203 ? 20.169 -6.809 -17.063 1.00 55.06 203 ALA A O 1
ATOM 1561 N N . PRO A 1 204 ? 21.361 -5.092 -16.196 1.00 49.88 204 PRO A N 1
ATOM 1562 C CA . PRO A 1 204 ? 22.548 -5.413 -16.974 1.00 49.88 204 PRO A CA 1
ATOM 1563 C C . PRO A 1 204 ? 22.994 -6.835 -16.611 1.00 49.88 204 PRO A C 1
ATOM 1565 O O . PRO A 1 204 ? 23.033 -7.184 -15.429 1.00 49.88 204 PRO A O 1
ATOM 1568 N N . ALA A 1 205 ? 23.211 -7.646 -17.649 1.00 42.28 205 ALA A N 1
ATOM 1569 C CA . ALA A 1 205 ? 23.663 -9.030 -17.540 1.00 42.28 205 ALA A CA 1
ATOM 1570 C C . ALA A 1 205 ? 25.060 -9.128 -16.915 1.00 42.28 205 ALA A C 1
ATOM 1572 O O . ALA A 1 205 ? 25.864 -8.189 -17.124 1.00 42.28 205 ALA A O 1
#

Sequence (205 aa):
MADAEGIATITLRSVALRAGVALRTLQREAGSRDRLVAAMVQHVLSASSPPPTRAEDPIGTLTQLAEHEWTTYQAHPWLVSVMASTRPPLVPAVLRTSGAAIEVFITMGLDSKTALNRYLALSAYVQGMGLLLTAEHQESVRPGTSDHAWWSEEIRQLSRTGETVRHRWLAELADQPQAHAFDANTCFRDGLHRVIPGLVHPAPA